Protein AF-A0A7C3BH61-F1 (afdb_monomer_lite)

Structure (mmCIF, N/CA/C/O backbone):
data_AF-A0A7C3BH61-F1
#
_entry.id   AF-A0A7C3BH61-F1
#
loop_
_atom_site.group_PDB
_atom_site.id
_atom_site.type_symbol
_atom_site.label_atom_id
_atom_site.label_alt_id
_atom_site.label_comp_id
_atom_site.label_asym_id
_atom_site.label_entity_id
_atom_site.label_seq_id
_atom_site.pdbx_PDB_ins_code
_atom_site.Cartn_x
_atom_site.Cartn_y
_atom_site.Cartn_z
_atom_site.occupancy
_atom_site.B_iso_or_equiv
_atom_site.auth_seq_id
_atom_site.auth_comp_id
_atom_site.auth_asym_id
_atom_site.auth_atom_id
_atom_site.pdbx_PDB_model_num
ATOM 1 N N . MET A 1 1 ? 26.528 -6.985 11.637 1.00 35.53 1 MET A N 1
ATOM 2 C CA . MET A 1 1 ? 25.083 -6.912 11.977 1.00 35.53 1 MET A CA 1
ATOM 3 C C . MET A 1 1 ? 24.705 -5.574 12.651 1.00 35.53 1 MET A C 1
ATOM 5 O O . MET A 1 1 ? 23.967 -5.556 13.624 1.00 35.53 1 MET A O 1
ATOM 9 N N . THR A 1 2 ? 25.155 -4.424 12.126 1.00 41.59 2 THR A N 1
ATOM 10 C CA . THR A 1 2 ? 25.039 -3.114 12.822 1.00 41.59 2 THR A CA 1
ATOM 11 C C . THR A 1 2 ? 24.131 -2.099 12.104 1.00 41.59 2 THR A C 1
ATOM 13 O O . THR A 1 2 ? 24.004 -0.969 12.560 1.00 41.59 2 THR A O 1
ATOM 16 N N . ARG A 1 3 ? 23.481 -2.478 10.990 1.00 42.56 3 ARG A N 1
ATOM 17 C CA . ARG A 1 3 ? 22.762 -1.542 10.096 1.00 42.56 3 ARG A CA 1
ATOM 18 C C . ARG A 1 3 ? 21.312 -1.210 10.487 1.00 42.56 3 ARG A C 1
ATOM 20 O O . ARG A 1 3 ? 20.778 -0.236 9.987 1.00 42.56 3 ARG A O 1
ATOM 27 N N . LEU A 1 4 ? 20.681 -1.942 11.408 1.00 49.00 4 LEU A N 1
ATOM 28 C CA . LEU A 1 4 ? 19.232 -1.816 11.675 1.00 49.00 4 LEU A CA 1
ATOM 29 C C . LEU A 1 4 ? 18.811 -0.627 12.563 1.00 49.00 4 LEU A C 1
ATOM 31 O O . LEU A 1 4 ? 17.638 -0.513 12.898 1.00 49.00 4 LEU A O 1
ATOM 35 N N . LYS A 1 5 ? 19.734 0.254 12.976 1.00 51.75 5 LYS A N 1
ATOM 36 C CA . LYS A 1 5 ? 19.408 1.351 13.911 1.00 51.75 5 LYS A CA 1
ATOM 37 C C . LYS A 1 5 ? 18.835 2.609 13.253 1.00 51.75 5 LYS A C 1
ATOM 39 O O . LYS A 1 5 ? 18.376 3.480 13.983 1.00 51.75 5 LYS A O 1
ATOM 44 N N . ASN A 1 6 ? 18.873 2.729 11.926 1.00 63.34 6 ASN A N 1
ATOM 45 C CA . ASN A 1 6 ? 18.337 3.901 11.240 1.00 63.34 6 ASN A CA 1
ATOM 46 C C . ASN A 1 6 ? 17.560 3.489 9.986 1.00 63.34 6 ASN A C 1
ATOM 48 O O . ASN A 1 6 ? 18.158 3.210 8.947 1.00 63.34 6 ASN A O 1
ATOM 52 N N . TRP A 1 7 ? 16.231 3.441 10.100 1.00 64.81 7 TRP A N 1
ATOM 53 C CA . TRP A 1 7 ? 15.364 3.115 8.971 1.00 64.81 7 TRP A CA 1
ATOM 54 C C . TRP A 1 7 ? 15.473 4.136 7.841 1.00 64.81 7 TRP A C 1
ATOM 56 O O . TRP A 1 7 ? 15.387 3.744 6.688 1.00 64.81 7 TRP A O 1
ATOM 66 N N . GLU A 1 8 ? 15.715 5.417 8.128 1.00 62.44 8 GLU A N 1
ATOM 67 C CA . GLU A 1 8 ? 15.839 6.435 7.077 1.00 62.44 8 GLU A CA 1
ATOM 68 C C . GLU A 1 8 ? 16.977 6.088 6.109 1.00 62.44 8 GLU A C 1
ATOM 70 O O . GLU A 1 8 ? 16.806 6.171 4.898 1.00 62.44 8 GLU A O 1
ATOM 75 N N . LEU A 1 9 ? 18.106 5.593 6.628 1.00 61.03 9 LEU A N 1
ATOM 76 C CA . LEU A 1 9 ? 19.217 5.122 5.796 1.00 61.03 9 LEU A CA 1
ATOM 77 C C . LEU A 1 9 ? 18.877 3.832 5.040 1.00 61.03 9 LEU A C 1
ATOM 79 O O . LEU A 1 9 ? 19.327 3.660 3.914 1.00 61.03 9 LEU A O 1
ATOM 83 N N . ILE A 1 10 ? 18.094 2.931 5.642 1.00 65.12 10 ILE A N 1
ATOM 84 C CA . ILE A 1 10 ? 17.658 1.685 4.993 1.00 65.12 10 ILE A CA 1
ATOM 85 C C . ILE A 1 10 ? 16.670 1.978 3.864 1.00 65.12 10 ILE A C 1
ATOM 87 O O . ILE A 1 10 ? 16.829 1.432 2.782 1.00 65.12 10 ILE A O 1
ATOM 91 N N . GLY A 1 11 ? 15.684 2.846 4.095 1.00 62.19 11 GLY A N 1
ATOM 92 C CA . GLY A 1 11 ? 14.694 3.248 3.100 1.00 62.19 11 GLY A CA 1
ATOM 93 C C . GLY A 1 11 ? 15.336 3.981 1.927 1.00 62.19 11 GLY A C 1
ATOM 94 O O . GLY A 1 11 ? 15.092 3.614 0.787 1.00 62.19 11 GLY A O 1
ATOM 95 N N . VAL A 1 12 ? 16.239 4.935 2.194 1.00 64.50 12 VAL A N 1
ATOM 96 C CA . VAL A 1 12 ? 17.000 5.624 1.134 1.00 64.50 12 VAL A CA 1
ATOM 97 C C . VAL A 1 12 ? 17.864 4.644 0.338 1.00 64.50 12 VAL A C 1
ATOM 99 O O . VAL A 1 12 ? 17.916 4.731 -0.886 1.00 64.50 12 VAL A O 1
ATOM 102 N N . GLN A 1 13 ? 18.530 3.701 1.011 1.00 65.75 13 GLN A N 1
ATOM 103 C CA . GLN A 1 13 ? 19.326 2.677 0.335 1.00 65.75 13 GLN A CA 1
ATOM 104 C C . GLN A 1 13 ? 18.446 1.751 -0.512 1.00 65.75 13 GLN A C 1
ATOM 106 O O . GLN A 1 13 ? 18.803 1.459 -1.645 1.00 65.75 13 GLN A O 1
ATOM 111 N N . LEU A 1 14 ? 17.293 1.327 0.009 1.00 65.12 14 LEU A N 1
ATOM 112 C CA . LEU A 1 14 ? 16.353 0.469 -0.704 1.00 65.12 14 LEU A CA 1
ATOM 113 C C . LEU A 1 14 ? 15.794 1.166 -1.949 1.00 65.12 14 LEU A C 1
ATOM 115 O O . LEU A 1 14 ? 15.787 0.572 -3.022 1.00 65.12 14 LEU A O 1
ATOM 119 N N . ASP A 1 15 ? 15.382 2.428 -1.825 1.00 64.19 15 ASP A N 1
ATOM 120 C CA . ASP A 1 15 ? 14.935 3.247 -2.954 1.00 64.19 15 ASP A CA 1
ATOM 121 C C . ASP A 1 15 ? 16.032 3.365 -4.018 1.00 64.19 15 ASP A C 1
ATOM 123 O O . ASP A 1 15 ? 15.775 3.160 -5.206 1.00 64.19 15 ASP A O 1
ATOM 127 N N . PHE A 1 16 ? 17.269 3.644 -3.599 1.00 64.88 16 PHE A N 1
ATOM 128 C CA . PHE A 1 16 ?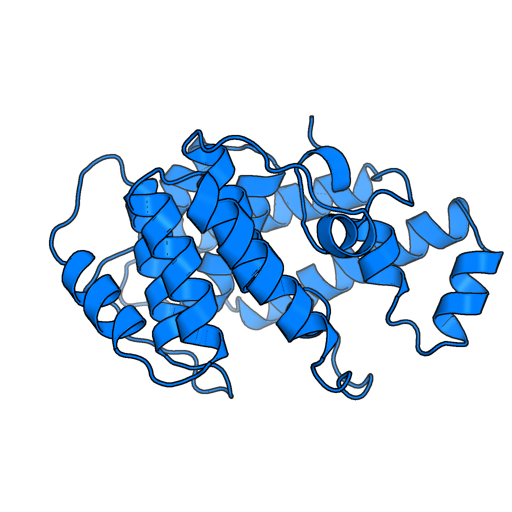 18.413 3.723 -4.501 1.00 64.88 16 PHE A CA 1
ATOM 129 C C . PHE A 1 16 ? 18.688 2.388 -5.204 1.00 64.88 16 PHE A C 1
ATOM 131 O O . PHE A 1 16 ? 18.837 2.360 -6.426 1.00 64.88 16 PHE A O 1
ATOM 138 N N . ASP A 1 17 ? 18.713 1.283 -4.459 1.00 67.12 17 ASP A N 1
ATOM 139 C CA . ASP A 1 17 ? 18.998 -0.050 -4.990 1.00 67.12 17 ASP A CA 1
ATOM 140 C C . ASP A 1 17 ? 17.915 -0.504 -5.974 1.00 67.12 17 ASP A C 1
ATOM 142 O O . ASP A 1 17 ? 18.242 -1.015 -7.047 1.00 67.12 17 ASP A O 1
ATOM 146 N N . VAL A 1 18 ? 16.635 -0.252 -5.671 1.00 66.56 18 VAL A N 1
ATOM 147 C CA . VAL A 1 18 ? 15.518 -0.521 -6.591 1.00 66.56 18 VAL A CA 1
ATOM 148 C C . VAL A 1 18 ? 15.663 0.305 -7.868 1.00 66.56 18 VAL A C 1
ATOM 150 O O . VAL A 1 18 ? 15.532 -0.243 -8.965 1.00 66.56 18 VAL A O 1
ATOM 153 N N . VAL A 1 19 ? 15.972 1.602 -7.764 1.00 65.75 19 VAL A N 1
ATOM 154 C CA . VAL A 1 19 ? 16.145 2.482 -8.932 1.00 65.75 19 VAL A CA 1
ATOM 155 C C . VAL A 1 19 ? 17.331 2.044 -9.793 1.00 65.75 19 VAL A C 1
ATOM 157 O O . VAL A 1 19 ? 17.202 1.968 -11.017 1.00 65.75 19 VAL A O 1
ATOM 160 N N . GLU A 1 20 ? 18.474 1.729 -9.188 1.00 68.56 20 GLU A N 1
ATOM 161 C CA . GLU A 1 20 ? 19.680 1.319 -9.912 1.00 68.56 20 GLU A CA 1
ATOM 162 C C . GLU A 1 20 ? 19.540 -0.065 -10.550 1.00 68.56 20 GLU A C 1
ATOM 164 O O . GLU A 1 20 ? 19.886 -0.234 -11.723 1.00 68.56 20 GLU A O 1
ATOM 169 N N . ALA A 1 21 ? 18.975 -1.044 -9.836 1.00 66.44 21 ALA A N 1
ATOM 170 C CA . ALA A 1 21 ? 18.668 -2.357 -10.405 1.00 66.44 21 ALA A CA 1
ATOM 171 C C . ALA A 1 21 ? 17.699 -2.227 -11.589 1.00 66.44 21 ALA A C 1
ATOM 173 O O . ALA A 1 21 ? 17.900 -2.842 -12.640 1.00 66.44 21 ALA A O 1
ATOM 174 N N . SER A 1 22 ? 16.701 -1.351 -11.458 1.00 63.09 22 SER A N 1
ATOM 175 C CA . SER A 1 22 ? 15.754 -1.070 -12.532 1.00 63.09 22 SER A CA 1
ATOM 176 C C . SER A 1 22 ? 16.459 -0.440 -13.741 1.00 63.09 22 SER A C 1
ATOM 178 O O . SER A 1 22 ? 16.368 -0.956 -14.853 1.00 63.09 22 SER A O 1
ATOM 180 N N . ARG A 1 23 ? 17.265 0.613 -13.550 1.00 67.00 23 ARG A N 1
ATOM 181 C CA . ARG A 1 23 ? 18.058 1.233 -14.631 1.00 67.00 23 ARG A CA 1
ATOM 182 C C . ARG A 1 23 ? 18.931 0.226 -15.373 1.00 67.00 23 ARG A C 1
ATOM 184 O O . ARG A 1 23 ? 18.952 0.237 -16.603 1.00 67.00 23 ARG A O 1
ATOM 191 N N . ARG A 1 24 ? 19.619 -0.658 -14.641 1.00 71.31 24 ARG A N 1
ATOM 192 C CA . ARG A 1 24 ? 20.426 -1.737 -15.230 1.00 71.31 24 ARG A CA 1
ATOM 193 C C . ARG A 1 24 ? 19.580 -2.692 -16.068 1.00 71.31 24 ARG A C 1
ATOM 195 O O . ARG A 1 24 ? 20.030 -3.104 -17.135 1.00 71.31 24 ARG A O 1
ATOM 202 N N . ALA A 1 25 ? 18.379 -3.041 -15.609 1.00 65.75 25 ALA A N 1
ATOM 203 C CA . ALA A 1 25 ? 17.466 -3.903 -16.351 1.00 65.75 25 ALA A CA 1
ATOM 204 C C . ALA A 1 25 ? 16.999 -3.242 -17.659 1.00 65.75 25 ALA A C 1
ATOM 206 O O . ALA A 1 25 ? 17.095 -3.859 -18.719 1.00 65.75 25 ALA A O 1
ATOM 207 N N . LEU A 1 26 ? 16.587 -1.970 -17.615 1.00 65.31 26 LEU A N 1
ATOM 208 C CA . LEU A 1 26 ? 16.147 -1.255 -18.816 1.00 65.31 26 LEU A CA 1
ATOM 209 C C . LEU A 1 26 ? 17.288 -1.056 -19.816 1.00 65.31 26 LEU A C 1
ATOM 211 O O . LEU A 1 26 ? 17.082 -1.261 -21.005 1.00 65.31 26 LEU A O 1
ATOM 215 N N . ALA A 1 27 ? 18.502 -0.751 -19.347 1.00 69.56 27 ALA A N 1
ATOM 216 C CA . ALA A 1 27 ? 19.680 -0.629 -20.210 1.00 69.56 27 ALA A CA 1
ATOM 217 C C . ALA A 1 27 ? 19.953 -1.897 -21.037 1.00 69.56 27 ALA A C 1
ATOM 219 O O . ALA A 1 27 ? 20.483 -1.810 -22.141 1.00 69.56 27 ALA A O 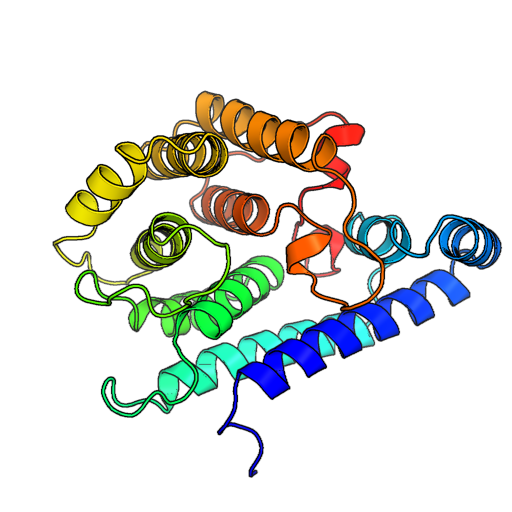1
ATOM 220 N N . ARG A 1 28 ? 19.623 -3.075 -20.488 1.00 71.75 28 ARG A N 1
ATOM 221 C CA . ARG A 1 28 ? 19.803 -4.373 -21.155 1.00 71.75 28 ARG A CA 1
ATOM 222 C C . ARG A 1 28 ? 18.671 -4.701 -22.125 1.00 71.75 28 ARG A C 1
ATOM 224 O O . ARG A 1 28 ? 18.917 -5.408 -23.094 1.00 71.75 28 ARG A O 1
ATOM 231 N N . PHE A 1 29 ? 17.454 -4.247 -21.831 1.00 66.12 29 PHE A N 1
ATOM 232 C CA . PHE A 1 29 ? 16.259 -4.583 -22.602 1.00 66.12 29 PHE A CA 1
ATOM 233 C C . PHE A 1 29 ? 16.006 -3.602 -23.750 1.00 66.12 29 PHE A C 1
ATOM 235 O O . PHE A 1 29 ? 15.770 -4.030 -24.874 1.00 66.12 29 PHE A O 1
ATOM 242 N N . ASP A 1 30 ? 16.088 -2.300 -23.472 1.00 68.25 30 ASP A N 1
ATOM 243 C CA . ASP A 1 30 ? 15.842 -1.239 -24.445 1.00 68.25 30 ASP A CA 1
ATOM 244 C C . ASP A 1 30 ? 16.724 -0.007 -24.134 1.00 68.25 30 ASP A C 1
ATOM 246 O O . ASP A 1 30 ? 16.329 0.905 -23.392 1.00 68.25 30 ASP A O 1
ATOM 250 N N . PRO A 1 31 ? 17.967 0.013 -24.650 1.00 69.38 31 PRO A N 1
ATOM 251 C CA . PRO A 1 31 ? 18.913 1.094 -24.392 1.00 69.38 31 PRO A CA 1
ATOM 252 C C . PRO A 1 31 ? 18.494 2.423 -25.037 1.00 69.38 31 PRO A C 1
ATOM 254 O O . PRO A 1 31 ? 18.837 3.478 -24.500 1.00 69.38 31 PRO A O 1
ATOM 257 N N . GLU A 1 32 ? 17.741 2.401 -26.142 1.00 68.88 32 GLU A N 1
ATOM 258 C CA . GLU A 1 32 ? 17.220 3.613 -26.789 1.00 68.88 32 GLU A CA 1
ATOM 259 C C . GLU A 1 32 ? 16.097 4.233 -25.958 1.00 68.88 32 GLU A C 1
ATOM 261 O O . GLU A 1 32 ? 16.095 5.444 -25.725 1.00 68.88 32 GLU A O 1
ATOM 266 N N . LEU A 1 33 ? 15.188 3.412 -25.424 1.00 65.88 33 LEU A N 1
ATOM 267 C CA . LEU A 1 33 ? 14.184 3.857 -24.464 1.00 65.88 33 LEU A CA 1
ATOM 268 C C . LEU A 1 33 ? 14.853 4.427 -23.212 1.00 65.88 33 LEU A C 1
ATOM 270 O O . LEU A 1 33 ? 14.502 5.526 -22.798 1.00 65.88 33 LEU A O 1
ATOM 274 N N . LEU A 1 34 ? 15.870 3.767 -22.644 1.00 63.00 34 LEU A N 1
ATOM 275 C CA . LEU A 1 34 ? 16.612 4.331 -21.512 1.00 63.00 34 LEU A CA 1
ATOM 276 C C . LEU A 1 34 ? 17.215 5.704 -21.845 1.00 63.00 34 LEU A C 1
ATOM 278 O O . LEU A 1 34 ? 17.079 6.628 -21.046 1.00 63.00 34 LEU A O 1
ATOM 282 N N . GLN A 1 35 ? 17.854 5.861 -23.007 1.00 63.91 35 GLN A N 1
ATOM 283 C CA . GLN A 1 35 ? 18.430 7.141 -23.432 1.00 63.91 35 GLN A CA 1
ATOM 284 C C . GLN A 1 35 ? 17.362 8.222 -23.618 1.00 63.91 35 GLN A C 1
ATOM 286 O O . GLN A 1 35 ? 17.542 9.339 -23.132 1.00 63.91 35 GLN A O 1
ATOM 291 N N . ASN A 1 36 ? 16.230 7.888 -24.238 1.00 61.06 36 ASN A N 1
ATOM 292 C CA . ASN A 1 36 ? 15.096 8.796 -24.405 1.00 61.06 36 ASN A CA 1
ATOM 293 C C . ASN A 1 36 ? 14.490 9.203 -23.062 1.00 61.06 36 ASN A C 1
ATOM 295 O O . ASN A 1 36 ? 14.139 10.364 -22.864 1.00 61.06 36 ASN A O 1
ATOM 299 N N . LEU A 1 37 ? 14.390 8.274 -22.115 1.00 59.59 37 LEU A N 1
ATOM 300 C CA . LEU A 1 37 ? 13.865 8.559 -20.788 1.00 59.59 37 LEU A CA 1
ATOM 301 C C . LEU A 1 37 ? 14.859 9.384 -19.968 1.00 59.59 37 LEU A C 1
ATOM 303 O O . LEU A 1 37 ? 14.429 10.296 -19.276 1.00 59.59 37 LEU A O 1
ATOM 307 N N . ILE A 1 38 ? 16.170 9.126 -20.067 1.00 61.69 38 ILE A N 1
ATOM 308 C CA . ILE A 1 38 ? 17.226 9.954 -19.458 1.00 61.69 38 ILE A CA 1
ATOM 309 C C . ILE A 1 38 ? 17.198 11.375 -20.040 1.00 61.69 38 ILE A C 1
ATOM 311 O O . ILE A 1 38 ? 17.253 12.339 -19.279 1.00 61.69 38 ILE A O 1
ATOM 315 N N . ALA A 1 39 ? 17.061 11.511 -21.363 1.00 55.91 39 ALA A N 1
ATOM 316 C CA . ALA A 1 39 ? 16.955 12.797 -22.052 1.00 55.91 39 ALA A CA 1
ATOM 317 C C . ALA A 1 39 ? 15.667 13.559 -21.688 1.00 55.91 39 ALA A C 1
ATOM 319 O O . ALA A 1 39 ? 15.677 14.785 -21.615 1.00 55.91 39 ALA A O 1
ATOM 320 N N . ASN A 1 40 ? 14.584 12.835 -21.386 1.00 52.50 40 ASN A N 1
ATOM 321 C CA . ASN A 1 40 ? 13.313 13.364 -20.885 1.00 52.50 40 ASN A CA 1
ATOM 322 C C . ASN A 1 40 ? 13.208 13.284 -19.351 1.00 52.50 40 ASN A C 1
ATOM 324 O O . ASN A 1 40 ? 12.156 12.957 -18.794 1.00 52.50 40 ASN A O 1
ATOM 328 N N . ASP A 1 41 ? 14.290 13.655 -18.657 1.00 52.44 41 ASP A N 1
ATOM 329 C CA . ASP A 1 41 ? 14.320 13.910 -17.208 1.00 52.44 41 ASP A CA 1
ATOM 330 C C . ASP A 1 41 ? 14.427 12.654 -16.306 1.00 52.44 41 ASP A C 1
ATOM 332 O O . ASP A 1 41 ? 14.230 12.742 -15.095 1.00 52.44 41 ASP A O 1
ATOM 336 N N . GLY A 1 42 ? 14.730 11.472 -16.861 1.00 44.09 42 GLY A N 1
ATOM 337 C CA . GLY A 1 42 ? 15.004 10.196 -16.167 1.00 44.09 42 GLY A CA 1
ATOM 338 C C . GLY A 1 42 ? 13.829 9.586 -15.389 1.00 44.09 42 GLY A C 1
ATOM 339 O O . GLY A 1 42 ? 13.952 8.490 -14.841 1.00 44.09 42 GLY A O 1
ATOM 340 N N . LYS A 1 43 ? 12.696 10.296 -15.329 1.00 43.09 43 LYS A N 1
ATOM 341 C CA . LYS A 1 43 ? 11.574 10.065 -14.402 1.00 43.09 43 LYS A CA 1
ATOM 342 C C . LYS A 1 43 ? 10.603 8.982 -14.832 1.00 43.09 43 LYS A C 1
ATOM 344 O O . LYS A 1 43 ? 9.916 8.376 -14.018 1.00 43.09 43 LYS A O 1
ATOM 349 N N . GLU A 1 44 ? 10.557 8.731 -16.126 1.00 46.47 44 GLU A N 1
ATOM 350 C CA . GLU A 1 44 ? 9.721 7.689 -16.690 1.00 46.47 44 GLU A CA 1
ATOM 351 C C . GLU A 1 44 ? 10.408 6.316 -16.576 1.00 46.47 44 GLU A C 1
ATOM 353 O O . GLU A 1 44 ? 9.710 5.321 -16.515 1.00 46.47 44 GLU A O 1
ATOM 358 N N . VAL A 1 45 ? 11.730 6.235 -16.370 1.00 44.84 45 VAL A N 1
ATOM 359 C CA . VAL A 1 45 ? 12.474 4.966 -16.199 1.00 44.84 45 VAL A CA 1
ATOM 360 C C . VAL A 1 45 ? 11.901 4.097 -15.071 1.00 44.84 45 VAL A C 1
ATOM 362 O O . VAL A 1 45 ? 11.530 2.956 -15.321 1.00 44.84 45 VAL A O 1
ATOM 365 N N . ALA A 1 46 ? 11.756 4.621 -13.848 1.00 41.50 46 ALA A N 1
ATOM 366 C CA . ALA A 1 46 ? 11.260 3.823 -12.717 1.00 41.50 46 ALA A CA 1
ATOM 367 C C . ALA A 1 46 ? 9.763 3.483 -12.829 1.00 41.50 46 ALA A C 1
ATOM 369 O O . ALA A 1 46 ? 9.348 2.420 -12.380 1.00 41.50 46 ALA A O 1
ATOM 370 N N . CYS A 1 47 ? 8.970 4.339 -13.489 1.00 43.34 47 CYS A N 1
ATOM 371 C CA . CYS A 1 47 ? 7.623 3.977 -13.915 1.00 43.34 47 CYS A CA 1
ATOM 372 C C . CYS A 1 47 ? 7.714 2.824 -14.927 1.00 43.34 47 CYS A C 1
ATOM 374 O O . CYS A 1 47 ? 7.361 1.713 -14.588 1.00 43.34 47 CYS A O 1
ATOM 376 N N . TYR A 1 48 ? 8.289 3.002 -16.115 1.00 43.28 48 TYR A N 1
ATOM 377 C CA . TYR A 1 48 ? 8.383 1.965 -17.157 1.00 43.28 48 TYR A CA 1
ATOM 378 C C . TYR A 1 48 ? 8.899 0.599 -16.652 1.00 43.28 48 TYR A C 1
ATOM 380 O O . TYR A 1 48 ? 8.391 -0.438 -17.071 1.00 43.28 48 TYR A O 1
ATOM 388 N N . LEU A 1 49 ? 9.828 0.585 -15.695 1.00 46.69 49 LEU A N 1
ATOM 389 C CA . LEU A 1 49 ? 10.347 -0.633 -15.065 1.00 46.69 49 LEU A CA 1
ATOM 390 C C . LEU A 1 49 ? 9.397 -1.296 -14.057 1.00 46.69 49 LEU A C 1
ATOM 392 O O . LEU A 1 49 ? 9.290 -2.517 -14.057 1.00 46.69 49 LEU A O 1
ATOM 396 N N . HIS A 1 50 ? 8.667 -0.529 -13.240 1.00 47.16 50 HIS A N 1
ATOM 397 C CA . HIS A 1 50 ? 7.606 -1.069 -12.372 1.00 47.16 50 HIS A CA 1
ATOM 398 C C . HIS A 1 50 ? 6.300 -1.401 -13.111 1.00 47.16 50 HIS A C 1
ATOM 400 O O . HIS A 1 50 ? 5.430 -2.071 -12.552 1.00 47.16 50 HIS A O 1
ATOM 406 N N . LEU A 1 51 ? 6.160 -0.944 -14.357 1.00 45.22 51 LEU A N 1
ATOM 407 C CA . LEU A 1 51 ? 4.964 -1.082 -15.187 1.00 45.22 51 LEU A CA 1
ATOM 408 C C . LEU A 1 51 ? 4.993 -2.292 -16.130 1.00 45.22 51 LEU A C 1
ATOM 410 O O . LEU A 1 51 ? 4.161 -2.383 -17.027 1.00 45.22 51 LEU A O 1
ATOM 414 N N . GLY A 1 52 ? 5.928 -3.225 -15.930 1.00 43.06 52 GLY A N 1
ATOM 415 C CA . GLY A 1 52 ? 6.000 -4.463 -16.710 1.00 43.06 52 GLY A CA 1
ATOM 416 C C . GLY A 1 52 ? 6.521 -4.298 -18.144 1.00 43.06 52 GLY A C 1
ATOM 417 O O . GLY A 1 52 ? 6.417 -5.242 -18.922 1.00 43.06 52 GLY A O 1
ATOM 418 N N . PHE A 1 53 ? 7.104 -3.145 -18.508 1.00 41.38 53 PHE A N 1
ATOM 419 C CA . PHE A 1 53 ? 7.746 -2.961 -19.822 1.00 41.38 53 PHE A CA 1
ATOM 420 C C . PHE A 1 53 ? 9.171 -3.520 -19.884 1.00 41.38 53 PHE A C 1
ATOM 422 O O . PHE A 1 53 ? 9.725 -3.659 -20.970 1.00 41.38 53 PHE A O 1
ATOM 429 N N . VAL A 1 54 ? 9.760 -3.863 -18.737 1.00 50.62 54 VAL A N 1
ATOM 430 C CA . VAL A 1 54 ? 11.035 -4.578 -18.649 1.00 50.62 54 VAL A CA 1
ATOM 431 C C . VAL A 1 54 ? 10.819 -5.827 -17.802 1.00 50.62 54 VAL A C 1
ATOM 433 O O . VAL A 1 54 ? 10.197 -5.728 -16.741 1.00 50.62 54 VAL A O 1
ATOM 436 N N . PRO A 1 55 ? 11.328 -6.995 -18.226 1.00 59.06 55 PRO A N 1
ATOM 437 C CA . PRO A 1 55 ? 11.225 -8.203 -17.432 1.00 59.06 55 PRO A CA 1
ATOM 438 C C . PRO A 1 55 ? 11.863 -8.003 -16.047 1.00 59.06 55 PRO A C 1
ATOM 440 O O . PRO A 1 55 ? 12.994 -7.513 -15.958 1.00 59.06 55 PRO A O 1
ATOM 443 N N . PRO A 1 56 ? 11.176 -8.389 -14.965 1.00 65.44 56 PRO A N 1
ATOM 444 C CA . PRO A 1 56 ? 11.726 -8.321 -13.620 1.00 65.44 56 PRO A CA 1
ATOM 445 C C . PRO A 1 56 ? 12.979 -9.197 -13.510 1.00 65.44 56 PRO A C 1
ATOM 447 O O . PRO A 1 56 ? 13.018 -10.322 -14.014 1.00 65.44 56 PRO A O 1
ATOM 450 N N . THR A 1 57 ? 14.021 -8.674 -12.862 1.00 71.75 57 THR A N 1
ATOM 451 C CA . THR A 1 57 ? 15.316 -9.353 -12.715 1.00 71.75 57 THR A CA 1
ATOM 452 C C . THR A 1 57 ? 15.414 -10.090 -11.381 1.00 71.75 57 THR A C 1
ATOM 454 O O . THR A 1 57 ? 14.761 -9.717 -10.407 1.00 71.75 57 THR A O 1
ATOM 457 N N . ASP A 1 58 ? 16.274 -11.112 -11.306 1.00 80.00 58 ASP A N 1
ATOM 458 C CA . ASP A 1 58 ? 16.592 -11.787 -10.036 1.00 80.00 58 ASP A CA 1
ATOM 459 C C . ASP A 1 58 ? 17.104 -10.802 -8.980 1.00 80.00 58 ASP A C 1
ATOM 461 O O . ASP A 1 58 ? 16.662 -10.830 -7.837 1.00 80.00 58 ASP A O 1
ATOM 465 N N . GLU A 1 59 ? 17.948 -9.856 -9.396 1.00 76.25 59 GLU A N 1
ATOM 466 C CA . GLU A 1 59 ? 18.465 -8.790 -8.536 1.00 76.25 59 GLU A CA 1
ATOM 467 C C . GLU A 1 59 ? 17.340 -7.940 -7.923 1.00 76.25 59 GLU A C 1
ATOM 469 O O . GLU A 1 59 ? 17.331 -7.707 -6.715 1.00 76.25 59 GLU A O 1
ATOM 474 N N . LEU A 1 60 ? 16.357 -7.514 -8.727 1.00 71.19 60 LEU A N 1
ATOM 475 C CA . LEU A 1 60 ? 15.216 -6.741 -8.230 1.00 71.19 60 LEU A CA 1
ATOM 476 C C . LEU A 1 60 ? 14.373 -7.564 -7.247 1.00 71.19 60 LEU A C 1
ATOM 478 O O . LEU A 1 60 ? 13.951 -7.046 -6.212 1.00 71.19 60 LEU A O 1
ATOM 482 N N . ARG A 1 61 ? 14.157 -8.853 -7.538 1.00 79.56 61 ARG A N 1
ATOM 483 C CA . ARG A 1 61 ? 13.428 -9.755 -6.638 1.00 79.56 61 ARG A CA 1
ATOM 484 C C . ARG A 1 61 ? 14.127 -9.909 -5.292 1.00 79.56 61 ARG A C 1
ATOM 486 O O . ARG A 1 61 ? 13.465 -9.858 -4.255 1.00 79.56 61 ARG A O 1
ATOM 493 N N . ASP A 1 62 ? 15.443 -10.068 -5.297 1.00 81.50 62 ASP A N 1
ATOM 494 C CA . ASP A 1 62 ? 16.224 -10.232 -4.072 1.00 81.50 62 ASP A CA 1
ATOM 495 C C . ASP A 1 62 ? 16.219 -8.957 -3.223 1.00 81.50 62 ASP A C 1
ATOM 497 O O . ASP A 1 62 ? 16.014 -9.036 -2.011 1.00 81.50 62 ASP A O 1
ATOM 501 N N . ILE A 1 63 ? 16.332 -7.780 -3.852 1.00 75.00 63 ILE A N 1
ATOM 502 C CA . ILE A 1 63 ? 16.215 -6.481 -3.170 1.00 75.00 63 ILE A CA 1
ATOM 503 C C . ILE A 1 63 ? 14.831 -6.330 -2.519 1.00 75.00 63 ILE A C 1
ATOM 505 O O . ILE A 1 63 ? 14.738 -5.964 -1.346 1.00 75.00 63 ILE A O 1
ATOM 509 N N . ILE A 1 64 ? 13.751 -6.653 -3.241 1.00 80.94 64 ILE A N 1
ATOM 510 C CA . ILE A 1 64 ? 12.376 -6.560 -2.721 1.00 80.94 64 ILE A CA 1
ATOM 511 C C . ILE A 1 64 ? 12.173 -7.514 -1.533 1.00 80.94 64 ILE A C 1
ATOM 513 O O . ILE A 1 64 ? 11.658 -7.096 -0.491 1.00 80.94 64 ILE A O 1
ATOM 517 N N . ARG A 1 65 ? 12.606 -8.780 -1.651 1.00 85.31 65 ARG A N 1
ATOM 518 C CA . ARG A 1 65 ? 12.526 -9.768 -0.558 1.00 85.31 65 ARG A CA 1
ATOM 519 C C . ARG A 1 65 ? 13.303 -9.305 0.670 1.00 85.31 65 ARG A C 1
ATOM 521 O O . ARG A 1 65 ? 12.773 -9.333 1.779 1.00 85.31 65 ARG A O 1
ATOM 528 N N . GLN A 1 66 ? 14.530 -8.834 0.468 1.00 83.69 66 GLN A N 1
ATOM 529 C CA . GLN A 1 66 ? 15.382 -8.344 1.543 1.00 83.69 66 GLN A CA 1
ATOM 530 C C . GLN A 1 66 ? 14.787 -7.101 2.225 1.00 83.69 66 GLN A C 1
ATOM 532 O O . GLN A 1 66 ? 14.807 -7.004 3.452 1.00 83.69 66 GLN A O 1
ATOM 537 N N . GLY A 1 67 ? 14.196 -6.179 1.461 1.00 80.94 67 GLY A N 1
ATOM 538 C CA . GLY A 1 67 ? 13.489 -5.022 2.010 1.00 80.94 67 GLY A CA 1
ATOM 539 C C . GLY A 1 67 ? 12.293 -5.419 2.884 1.00 80.94 67 GLY A C 1
ATOM 540 O O . GLY A 1 67 ? 12.118 -4.867 3.974 1.00 80.94 67 GLY A O 1
ATOM 541 N N . ALA A 1 68 ? 11.509 -6.419 2.460 1.00 87.56 68 ALA A N 1
ATOM 542 C CA . ALA A 1 68 ? 10.416 -6.968 3.266 1.00 87.56 68 ALA A CA 1
ATOM 543 C C . ALA A 1 68 ? 10.930 -7.585 4.580 1.00 87.56 68 ALA A C 1
ATOM 545 O O . ALA A 1 68 ? 10.383 -7.314 5.650 1.00 87.56 68 ALA A O 1
ATOM 546 N N . GLU A 1 69 ? 12.016 -8.362 4.526 1.00 87.75 69 GLU A N 1
ATOM 547 C CA . GLU A 1 69 ? 12.656 -8.932 5.718 1.00 87.75 69 GLU A CA 1
ATOM 548 C C . GLU A 1 69 ? 13.150 -7.855 6.685 1.00 87.75 69 GLU A C 1
ATOM 550 O O . GLU A 1 69 ? 12.932 -7.959 7.894 1.00 87.75 69 GLU A O 1
ATOM 555 N N . TRP A 1 70 ? 13.781 -6.797 6.174 1.00 84.81 70 TRP A N 1
ATOM 556 C CA . TRP A 1 70 ? 14.236 -5.683 7.001 1.00 84.81 70 TRP A CA 1
ATOM 557 C C . TRP A 1 70 ? 13.081 -4.966 7.691 1.00 84.81 70 TRP A C 1
ATOM 559 O O . TRP A 1 70 ? 13.211 -4.632 8.869 1.00 84.81 70 TRP A O 1
ATOM 569 N N . ALA A 1 71 ? 11.954 -4.762 7.002 1.00 85.88 71 ALA A N 1
ATOM 570 C CA . ALA A 1 71 ? 10.765 -4.163 7.601 1.00 85.88 71 ALA A CA 1
ATOM 571 C C . ALA A 1 71 ? 10.196 -5.042 8.724 1.00 85.88 71 ALA A C 1
ATOM 573 O O . ALA A 1 71 ? 9.960 -4.556 9.830 1.00 85.88 71 ALA A O 1
ATOM 574 N N . VAL A 1 72 ? 10.033 -6.347 8.484 1.00 88.38 72 VAL A N 1
ATOM 575 C CA . VAL A 1 72 ? 9.554 -7.289 9.511 1.00 88.38 72 VAL A CA 1
ATOM 576 C C . VAL A 1 72 ? 10.497 -7.306 10.713 1.00 88.38 72 VAL A C 1
ATOM 578 O O . VAL A 1 72 ? 10.054 -7.196 11.857 1.00 88.38 72 VAL A O 1
ATOM 581 N N . GLU A 1 73 ? 11.805 -7.384 10.472 1.00 85.69 73 GLU A N 1
ATOM 582 C CA . GLU A 1 73 ? 12.807 -7.423 11.533 1.00 85.69 73 GLU A CA 1
ATOM 583 C C . GLU A 1 73 ? 12.856 -6.117 12.338 1.00 85.69 73 GLU A C 1
ATOM 585 O O . GLU A 1 73 ? 13.065 -6.155 13.555 1.00 85.69 73 GLU A O 1
ATOM 590 N N . TYR A 1 74 ? 12.623 -4.973 11.686 1.00 81.81 74 TYR A N 1
ATOM 591 C CA . TYR A 1 74 ? 12.509 -3.671 12.342 1.00 81.81 74 TYR A CA 1
ATOM 592 C C . TYR A 1 74 ? 11.395 -3.674 13.398 1.00 81.81 74 TYR A C 1
ATOM 594 O O . TYR A 1 74 ? 11.625 -3.267 14.539 1.00 81.81 74 TYR A O 1
ATOM 602 N N . PHE A 1 75 ? 10.214 -4.199 13.060 1.00 84.00 75 PHE A N 1
ATOM 603 C CA . PHE A 1 75 ? 9.090 -4.276 13.998 1.00 84.00 75 PHE A CA 1
ATOM 604 C C . PHE A 1 75 ? 9.193 -5.430 15.000 1.00 84.00 75 PHE A C 1
ATOM 606 O O . PHE A 1 75 ? 8.695 -5.293 16.116 1.00 84.00 75 PHE A O 1
ATOM 613 N N . ARG A 1 76 ? 9.881 -6.529 14.659 1.00 82.19 76 ARG A N 1
ATOM 614 C CA . ARG A 1 76 ? 10.124 -7.655 15.578 1.00 82.19 76 ARG A CA 1
ATOM 615 C C . ARG A 1 76 ? 11.089 -7.292 16.709 1.00 82.19 76 ARG A C 1
ATOM 617 O O . ARG A 1 76 ? 10.905 -7.732 17.839 1.00 82.19 76 ARG A O 1
ATOM 624 N N . LYS A 1 77 ? 12.127 -6.503 16.411 1.00 71.25 77 LYS A N 1
ATOM 625 C CA . LYS A 1 77 ? 13.154 -6.087 17.386 1.00 71.25 77 LYS A CA 1
ATOM 626 C C . LYS A 1 77 ? 12.710 -4.961 18.322 1.00 71.25 77 LYS A C 1
ATOM 628 O O . LYS A 1 77 ? 13.367 -4.731 19.335 1.00 71.25 77 LYS A O 1
ATOM 633 N N . GLY A 1 78 ? 11.655 -4.230 17.974 1.00 57.91 78 GLY A N 1
ATOM 634 C CA . GLY A 1 78 ? 11.223 -3.052 18.714 1.00 57.91 78 GLY A CA 1
ATOM 635 C C . GLY A 1 78 ? 10.214 -3.376 19.808 1.00 57.91 78 GLY A C 1
ATOM 636 O O . GLY A 1 78 ? 9.026 -3.524 19.528 1.00 57.91 78 GLY A O 1
ATOM 637 N N . ASP A 1 79 ? 10.655 -3.353 21.067 1.00 52.12 79 ASP A N 1
ATOM 638 C CA . ASP A 1 79 ? 9.750 -3.008 22.162 1.00 52.12 79 ASP A CA 1
ATOM 639 C C . ASP A 1 79 ? 9.215 -1.588 21.890 1.00 52.12 79 ASP A C 1
ATOM 641 O O . ASP A 1 79 ? 9.961 -0.678 21.515 1.00 52.12 79 ASP A O 1
ATOM 645 N N . VAL A 1 80 ? 7.902 -1.393 22.014 1.00 48.66 80 VAL A N 1
ATOM 646 C CA . VAL A 1 80 ? 7.108 -0.295 21.411 1.00 48.66 80 VAL A CA 1
ATOM 647 C C . VAL A 1 80 ? 7.559 1.117 21.849 1.00 48.66 80 VAL A C 1
ATOM 649 O O . VAL A 1 80 ? 7.080 2.122 21.323 1.00 48.66 80 VAL A O 1
ATOM 652 N N . ARG A 1 81 ? 8.481 1.207 22.812 1.00 47.59 81 ARG A N 1
ATOM 653 C CA . ARG A 1 81 ? 8.995 2.435 23.431 1.00 47.59 81 ARG A CA 1
ATOM 65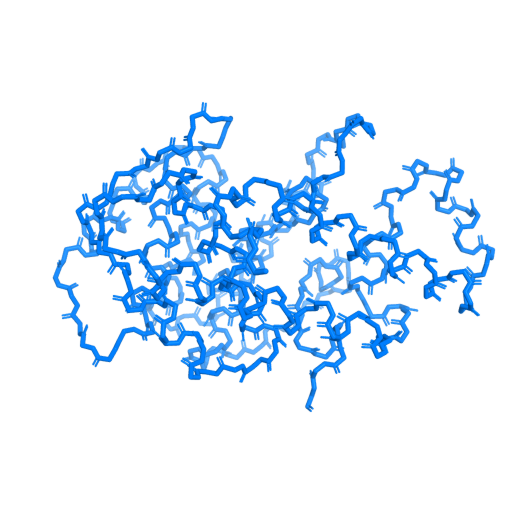4 C C . ARG A 1 81 ? 10.343 2.911 22.880 1.00 47.59 81 ARG A C 1
ATOM 656 O O . ARG A 1 81 ? 10.684 4.066 23.113 1.00 47.59 81 ARG A O 1
ATOM 663 N N . GLU A 1 82 ? 11.095 2.075 22.161 1.00 46.78 82 GLU A N 1
ATOM 664 C CA . GLU A 1 82 ? 12.486 2.382 21.767 1.00 46.78 82 GLU A CA 1
ATOM 665 C C . GLU A 1 82 ? 12.694 2.638 20.267 1.00 46.78 82 GLU A C 1
ATOM 667 O O . GLU A 1 82 ? 13.827 2.805 19.813 1.00 46.78 82 GLU A O 1
ATOM 672 N N . ILE A 1 83 ? 11.613 2.703 19.488 1.00 56.91 83 ILE A N 1
ATOM 673 C CA . ILE A 1 83 ? 11.661 2.914 18.036 1.00 56.91 83 ILE A CA 1
ATOM 674 C C . ILE A 1 83 ? 12.173 4.335 17.737 1.00 56.91 83 ILE A C 1
ATOM 676 O O . ILE A 1 83 ? 11.415 5.301 17.675 1.00 56.91 83 ILE A O 1
ATOM 680 N N . LYS A 1 84 ? 13.495 4.467 17.575 1.00 49.06 84 LYS A N 1
ATOM 681 C CA . LYS A 1 84 ? 14.176 5.673 17.086 1.00 49.06 84 LYS A CA 1
ATOM 682 C C . LYS A 1 84 ? 14.175 5.632 15.553 1.00 49.06 84 LYS A C 1
ATOM 684 O O . LYS A 1 84 ? 14.759 4.724 14.970 1.00 49.06 84 LYS A O 1
ATOM 689 N N . GLY A 1 85 ? 13.502 6.584 14.909 1.00 56.41 85 GLY A N 1
ATOM 690 C CA . GLY A 1 85 ? 13.390 6.675 13.439 1.00 56.41 85 GLY A CA 1
ATOM 691 C C . GLY A 1 85 ? 11.965 6.545 12.893 1.00 56.41 85 GLY A C 1
ATOM 692 O O . GLY A 1 85 ? 11.749 6.739 11.704 1.00 56.41 85 GLY A O 1
ATOM 693 N N . GLY A 1 86 ? 11.001 6.275 13.773 1.00 74.69 86 GLY A N 1
ATOM 694 C CA . GLY A 1 86 ? 9.585 6.230 13.445 1.00 74.69 86 GLY A CA 1
ATOM 695 C C . GLY A 1 86 ? 9.110 4.948 12.750 1.00 74.69 86 GLY A C 1
ATOM 696 O O . GLY A 1 86 ? 9.853 4.269 12.058 1.00 74.69 86 GLY A O 1
ATOM 697 N N . TRP A 1 87 ? 7.850 4.596 12.976 1.00 85.31 87 TRP A N 1
ATOM 698 C CA . TRP A 1 87 ? 7.092 3.513 12.365 1.00 85.31 87 TRP A CA 1
ATOM 699 C C . TRP A 1 87 ? 6.521 3.760 10.965 1.00 85.31 87 TRP A C 1
ATOM 701 O O . TRP A 1 87 ? 6.269 2.784 10.264 1.00 85.31 87 TRP A O 1
ATOM 711 N N . PHE A 1 88 ? 6.267 4.999 10.547 1.00 86.12 88 PHE A N 1
ATOM 712 C CA . PHE A 1 88 ? 5.504 5.277 9.331 1.00 86.12 88 PHE A CA 1
ATOM 713 C C . PHE A 1 88 ? 6.222 4.749 8.086 1.00 86.12 88 PHE A C 1
ATOM 715 O O . PHE A 1 88 ? 5.644 3.947 7.350 1.00 86.12 88 PHE A O 1
ATOM 722 N N . HIS A 1 89 ? 7.497 5.115 7.907 1.00 82.25 89 HIS A N 1
ATOM 723 C CA . HIS A 1 89 ? 8.298 4.665 6.768 1.00 82.25 89 HIS A CA 1
ATOM 724 C C . HIS A 1 89 ? 8.597 3.154 6.767 1.00 82.25 89 HIS A C 1
ATOM 726 O O . HIS A 1 89 ? 8.525 2.525 5.716 1.00 82.25 89 HIS A O 1
ATOM 732 N N . PRO A 1 90 ? 8.901 2.509 7.898 1.00 83.44 90 PRO A N 1
ATOM 733 C CA . PRO A 1 90 ? 9.018 1.056 7.900 1.00 83.44 90 PRO A CA 1
ATOM 734 C C . PRO A 1 90 ? 7.703 0.340 7.596 1.00 83.44 90 PRO A C 1
ATOM 736 O O . PRO A 1 90 ? 7.703 -0.672 6.896 1.00 83.44 90 PRO A O 1
ATOM 739 N N . LEU A 1 91 ? 6.574 0.861 8.089 1.00 88.75 91 LEU A N 1
ATOM 740 C CA . LEU A 1 91 ? 5.284 0.194 7.940 1.00 88.75 91 LEU A CA 1
ATOM 741 C C . LEU A 1 91 ? 4.817 0.186 6.489 1.00 88.75 91 LEU A C 1
ATOM 743 O O . LEU A 1 91 ? 4.503 -0.873 5.963 1.00 88.75 91 LEU A O 1
ATOM 747 N N . TRP A 1 92 ? 4.755 1.340 5.829 1.00 85.88 92 TRP A N 1
ATOM 748 C CA . TRP A 1 92 ? 4.227 1.392 4.465 1.00 85.88 92 TRP A CA 1
ATOM 749 C C . TRP A 1 92 ? 5.122 0.702 3.421 1.00 85.88 92 TRP A C 1
ATOM 751 O O . TRP A 1 92 ? 4.575 0.005 2.570 1.00 85.88 92 TRP A O 1
ATOM 761 N N . TYR A 1 93 ? 6.459 0.822 3.508 1.00 82.38 93 TYR A N 1
ATOM 762 C CA . TYR A 1 93 ? 7.391 0.080 2.654 1.00 82.38 93 TYR A CA 1
ATOM 763 C C . TYR A 1 93 ? 7.248 -1.411 2.919 1.00 82.38 93 TYR A C 1
ATOM 765 O O . TYR A 1 93 ? 7.040 -2.177 1.986 1.00 82.38 93 TYR A O 1
ATOM 773 N N . GLY A 1 94 ? 7.278 -1.823 4.189 1.00 87.25 94 GLY A N 1
ATOM 774 C CA . GLY A 1 94 ? 7.085 -3.219 4.561 1.00 87.25 94 GLY A CA 1
ATOM 775 C C . GLY A 1 94 ? 5.773 -3.784 4.029 1.00 87.25 94 GLY A C 1
ATOM 776 O O . GLY A 1 94 ? 5.774 -4.863 3.448 1.00 87.25 94 GLY A O 1
ATOM 777 N N . MET A 1 95 ? 4.668 -3.046 4.176 1.00 92.12 95 MET A N 1
ATOM 778 C CA . MET A 1 95 ? 3.358 -3.468 3.684 1.00 92.12 95 MET A CA 1
ATOM 779 C C . MET A 1 95 ? 3.355 -3.585 2.167 1.00 92.12 95 MET A C 1
ATOM 781 O O . MET A 1 95 ? 2.929 -4.620 1.670 1.00 92.12 95 MET A O 1
ATOM 785 N N . LEU A 1 96 ? 3.846 -2.568 1.445 1.00 89.31 96 LEU A N 1
ATOM 786 C CA . LEU A 1 96 ? 3.965 -2.632 -0.008 1.00 89.31 96 LEU A CA 1
ATOM 787 C C . LEU A 1 96 ? 4.739 -3.888 -0.405 1.00 89.31 96 LEU A C 1
ATOM 789 O O . LEU A 1 96 ? 4.181 -4.732 -1.089 1.00 89.31 96 LEU A O 1
ATOM 793 N N . LEU A 1 97 ? 5.978 -4.033 0.067 1.00 87.75 97 LEU A N 1
ATOM 794 C CA . LEU A 1 97 ? 6.878 -5.120 -0.320 1.00 87.75 97 LEU A CA 1
ATOM 795 C C . LEU A 1 97 ? 6.283 -6.491 0.008 1.00 87.75 97 LEU A C 1
ATOM 797 O O . LEU A 1 97 ? 6.274 -7.352 -0.863 1.00 87.75 97 LEU A O 1
ATOM 801 N N . CYS A 1 98 ? 5.726 -6.677 1.212 1.00 91.56 98 CYS A N 1
ATOM 802 C CA . CYS A 1 98 ? 5.072 -7.932 1.599 1.00 91.56 98 CYS A CA 1
ATOM 803 C C . CYS A 1 98 ? 3.860 -8.251 0.711 1.00 91.56 98 CYS A C 1
ATOM 805 O O . CYS A 1 98 ? 3.647 -9.413 0.379 1.00 91.56 98 CYS A O 1
ATOM 807 N N . LEU A 1 99 ? 3.083 -7.235 0.312 1.00 91.94 99 LEU A N 1
ATOM 808 C CA . LEU A 1 99 ? 1.960 -7.409 -0.610 1.00 91.94 99 LEU A CA 1
ATOM 809 C C . LEU A 1 99 ? 2.430 -7.787 -2.019 1.00 91.94 99 LEU A C 1
ATOM 811 O O . LEU A 1 99 ? 1.785 -8.616 -2.652 1.00 91.94 99 LEU A O 1
ATOM 815 N N . VAL A 1 100 ? 3.529 -7.207 -2.521 1.00 87.31 100 VAL A N 1
ATOM 816 C CA . VAL A 1 100 ? 4.004 -7.515 -3.882 1.00 87.31 100 VAL A CA 1
ATOM 817 C C . VAL A 1 100 ? 4.693 -8.877 -3.981 1.00 87.31 100 VAL A C 1
ATOM 819 O O . VAL A 1 100 ? 4.589 -9.513 -5.021 1.00 87.31 100 VAL A O 1
ATOM 822 N N . ILE A 1 101 ? 5.357 -9.354 -2.921 1.00 89.44 101 ILE A N 1
ATOM 823 C CA . ILE A 1 101 ? 5.935 -10.715 -2.885 1.00 89.44 101 ILE A CA 1
ATOM 824 C C . ILE A 1 101 ? 4.925 -11.804 -2.497 1.00 89.44 101 ILE A C 1
ATOM 826 O O . ILE A 1 101 ? 5.305 -12.968 -2.409 1.00 89.44 101 ILE A O 1
ATOM 830 N N . ASP A 1 102 ? 3.683 -11.412 -2.209 1.00 90.62 102 ASP A N 1
ATOM 831 C CA . ASP A 1 102 ? 2.592 -12.262 -1.725 1.00 90.62 102 ASP A CA 1
ATOM 832 C C . ASP A 1 102 ? 2.918 -13.110 -0.471 1.00 90.62 102 ASP A C 1
ATOM 834 O O . ASP A 1 102 ? 2.392 -14.202 -0.263 1.00 90.62 102 ASP A O 1
ATOM 838 N N . ASP A 1 103 ? 3.769 -12.593 0.423 1.00 92.19 103 ASP A N 1
ATOM 839 C CA . ASP A 1 103 ? 4.144 -13.278 1.668 1.00 92.19 103 ASP A CA 1
ATOM 840 C C . ASP A 1 103 ? 3.207 -12.871 2.812 1.00 92.19 103 ASP A C 1
ATOM 842 O O . ASP A 1 103 ? 3.419 -11.897 3.546 1.00 92.19 103 ASP A O 1
ATOM 846 N N . GLU A 1 104 ? 2.123 -13.630 2.949 1.00 92.50 104 GLU A N 1
ATOM 847 C CA . GLU A 1 104 ? 1.072 -13.365 3.929 1.00 92.50 104 GLU A CA 1
ATOM 848 C C . GLU A 1 104 ? 1.542 -13.522 5.380 1.00 92.50 104 GLU A C 1
ATOM 850 O O . GLU A 1 104 ? 1.052 -12.824 6.270 1.00 92.50 104 GLU A O 1
ATOM 855 N N . GLU A 1 105 ? 2.499 -14.415 5.640 1.00 93.44 105 GLU A N 1
ATOM 856 C CA . GLU A 1 105 ? 3.064 -14.605 6.976 1.00 93.44 105 GLU A CA 1
ATOM 857 C C . GLU A 1 105 ? 3.853 -13.366 7.405 1.00 93.44 105 GLU A C 1
ATOM 859 O O . GLU A 1 105 ? 3.595 -12.807 8.479 1.00 93.44 105 GLU A O 1
ATOM 864 N N . LYS A 1 106 ? 4.746 -12.869 6.539 1.00 93.31 106 LYS A N 1
ATOM 865 C CA . LYS A 1 106 ? 5.478 -11.621 6.784 1.00 93.31 106 LYS A CA 1
ATOM 866 C C . LYS A 1 106 ? 4.533 -10.432 6.920 1.00 93.31 106 LYS A C 1
ATOM 868 O O . LYS A 1 106 ? 4.699 -9.638 7.849 1.00 93.31 106 LYS A O 1
ATOM 873 N N . LEU A 1 107 ? 3.514 -10.333 6.060 1.00 94.69 107 LEU A N 1
ATOM 874 C CA . LEU A 1 107 ? 2.519 -9.262 6.127 1.00 94.69 107 LEU A CA 1
ATOM 875 C C . LEU A 1 107 ? 1.771 -9.266 7.468 1.00 94.69 107 LEU A C 1
ATOM 877 O O . LEU A 1 107 ? 1.657 -8.216 8.104 1.00 94.69 107 LEU A O 1
ATOM 881 N N . ARG A 1 108 ? 1.307 -10.433 7.936 1.00 93.69 108 ARG A N 1
ATOM 882 C CA . ARG A 1 108 ? 0.667 -10.580 9.256 1.00 93.69 108 ARG A CA 1
ATOM 883 C C . ARG A 1 108 ? 1.613 -10.207 10.391 1.00 93.69 108 ARG A C 1
ATOM 885 O O . ARG A 1 108 ? 1.237 -9.421 11.262 1.00 93.69 108 ARG A O 1
ATOM 892 N N . SER A 1 109 ? 2.840 -10.731 10.366 1.00 91.69 109 SER A N 1
ATOM 893 C CA . SER A 1 109 ? 3.860 -10.436 11.376 1.00 91.69 109 SER A CA 1
ATOM 894 C C . SER A 1 109 ? 4.113 -8.930 11.474 1.00 91.69 109 SER A C 1
ATOM 896 O O . SER A 1 109 ? 4.068 -8.365 12.567 1.00 91.69 109 SER A O 1
ATOM 898 N N . LEU A 1 110 ? 4.298 -8.260 10.335 1.00 91.50 110 LEU A N 1
ATOM 899 C CA . LEU A 1 110 ? 4.462 -6.811 10.242 1.00 91.50 110 LEU A CA 1
ATOM 900 C C . LEU A 1 110 ? 3.252 -6.053 10.816 1.00 91.50 110 LEU A C 1
ATOM 902 O O . LEU A 1 110 ? 3.398 -5.151 11.643 1.00 91.50 110 LEU A O 1
ATOM 906 N N . CYS A 1 111 ? 2.044 -6.429 10.394 1.00 93.44 111 CYS A N 1
ATOM 907 C CA . CYS A 1 111 ? 0.808 -5.730 10.742 1.00 93.44 111 CYS A CA 1
ATOM 908 C C . CYS A 1 111 ? 0.367 -5.935 12.201 1.00 93.44 111 CYS A C 1
ATOM 910 O O . CYS A 1 111 ? -0.367 -5.101 12.747 1.00 93.44 111 CYS A O 1
ATOM 912 N N . SER A 1 112 ? 0.840 -6.998 12.860 1.00 91.19 112 SER A N 1
ATOM 913 C CA . SER A 1 112 ? 0.552 -7.298 14.270 1.00 91.19 112 SER A CA 1
ATOM 914 C C . SER A 1 112 ? 0.993 -6.186 15.233 1.00 91.19 112 SER A C 1
ATOM 916 O O . SER A 1 112 ? 0.400 -5.999 16.296 1.00 91.19 112 SER A O 1
ATOM 918 N N . TRP A 1 113 ? 1.990 -5.390 14.838 1.00 89.38 113 TRP A N 1
ATOM 919 C CA . TRP A 1 113 ? 2.506 -4.276 15.629 1.00 89.38 113 TRP A CA 1
ATOM 920 C C . TRP A 1 113 ? 1.563 -3.058 15.666 1.00 89.38 113 TRP A C 1
ATOM 922 O O . TRP A 1 113 ? 1.630 -2.235 16.591 1.00 89.38 113 TRP A O 1
ATOM 932 N N . ALA A 1 114 ? 0.690 -2.893 14.665 1.00 91.06 114 ALA A N 1
ATOM 933 C CA . ALA A 1 114 ? -0.149 -1.707 14.529 1.00 91.06 114 ALA A CA 1
ATOM 934 C C . ALA A 1 114 ? -1.191 -1.612 15.657 1.00 91.06 114 ALA A C 1
ATOM 936 O O . ALA A 1 114 ? -1.903 -2.563 15.970 1.00 91.06 114 ALA A O 1
ATOM 937 N N . THR A 1 115 ? -1.328 -0.431 16.267 1.00 91.06 115 THR A N 1
ATOM 938 C CA . THR A 1 115 ? -2.359 -0.182 17.285 1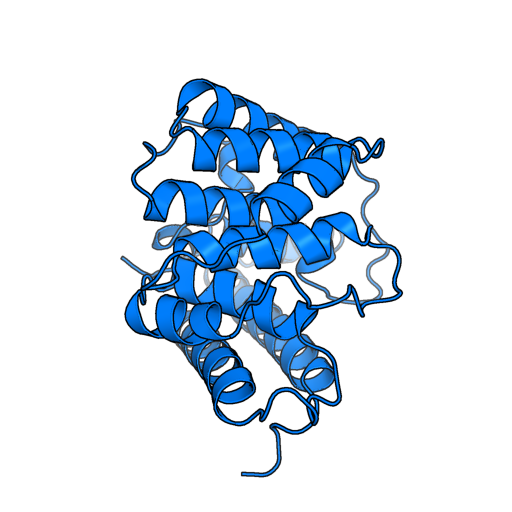.00 91.06 115 THR A CA 1
ATOM 939 C C . THR A 1 115 ? -2.996 1.190 17.080 1.00 91.06 115 THR A C 1
ATOM 941 O O . THR A 1 115 ? -2.311 2.130 16.666 1.00 91.06 115 THR A O 1
ATOM 944 N N . PRO A 1 116 ? -4.284 1.370 17.429 1.00 91.19 116 PRO A N 1
ATOM 945 C CA . PRO A 1 116 ? -4.996 2.623 17.171 1.00 91.19 116 PRO A CA 1
ATOM 946 C C . PRO A 1 116 ? -4.574 3.782 18.090 1.00 91.19 116 PRO A C 1
ATOM 948 O O . PRO A 1 116 ? -5.069 4.896 17.950 1.00 91.19 116 PRO A O 1
ATOM 951 N N . ARG A 1 117 ? -3.680 3.535 19.060 1.00 89.88 117 ARG A N 1
ATOM 952 C CA . ARG A 1 117 ? -3.158 4.555 19.989 1.00 89.88 117 ARG A CA 1
ATOM 953 C C . ARG A 1 117 ? -1.905 5.257 19.466 1.00 89.88 117 ARG A C 1
ATOM 955 O O . ARG A 1 117 ? -1.471 6.239 20.068 1.00 89.88 117 ARG A O 1
ATOM 962 N N . LYS A 1 118 ? -1.303 4.740 18.393 1.00 88.88 118 LYS A N 1
ATOM 963 C CA . LYS A 1 118 ? -0.096 5.315 17.800 1.00 88.88 118 LYS A CA 1
ATOM 964 C C . LYS A 1 118 ? -0.416 6.674 17.200 1.00 88.88 118 LYS A C 1
ATOM 966 O O . LYS A 1 118 ? -1.473 6.877 16.606 1.00 88.88 118 LYS A O 1
ATOM 971 N N . ARG A 1 119 ? 0.495 7.619 17.413 1.00 89.12 119 ARG A N 1
ATOM 972 C CA . ARG A 1 119 ? 0.367 8.980 16.898 1.00 89.12 119 ARG A CA 1
ATOM 973 C C . ARG A 1 119 ? 1.159 9.109 15.596 1.00 89.12 119 ARG A C 1
ATOM 975 O O . ARG A 1 119 ? 2.200 8.460 15.482 1.00 89.12 119 ARG A O 1
ATOM 982 N N . PRO A 1 120 ? 0.697 9.952 14.660 1.00 88.06 120 PRO A N 1
ATOM 983 C CA . PRO A 1 120 ? 1.501 10.377 13.524 1.00 88.06 120 PRO A CA 1
ATOM 984 C C . PRO A 1 120 ? 2.805 11.004 14.013 1.00 88.06 120 PRO A C 1
ATOM 986 O O . PRO A 1 120 ? 2.810 11.862 14.907 1.00 88.06 120 PRO A O 1
ATOM 989 N N . GLU A 1 121 ? 3.911 10.568 13.437 1.00 83.75 121 GLU A N 1
ATOM 990 C CA . GLU A 1 121 ? 5.251 10.982 13.851 1.00 83.75 121 GLU A CA 1
ATOM 991 C C . GLU A 1 121 ? 6.014 11.669 12.720 1.00 83.75 121 GLU A C 1
ATOM 993 O O . GLU A 1 121 ? 6.835 12.534 13.008 1.00 83.75 121 GLU A O 1
ATOM 998 N N . TYR A 1 122 ? 5.712 11.343 11.457 1.00 79.88 122 TYR A N 1
ATOM 999 C CA . TYR A 1 122 ? 6.309 12.014 10.318 1.00 79.88 122 TYR A CA 1
ATOM 1000 C C . TYR A 1 122 ? 5.787 13.450 10.297 1.00 79.88 122 TYR A C 1
ATOM 1002 O O . TYR A 1 122 ? 4.576 13.680 10.307 1.00 79.88 122 TYR A O 1
ATOM 1010 N N . LYS A 1 123 ? 6.709 14.415 10.345 1.00 77.94 123 LYS A N 1
ATOM 1011 C CA . LYS A 1 123 ? 6.415 15.860 10.391 1.00 77.94 123 LYS A CA 1
ATOM 1012 C C . LYS A 1 123 ? 6.671 16.567 9.058 1.00 77.94 123 LYS A C 1
ATOM 1014 O O . LYS A 1 123 ? 6.785 17.788 9.037 1.00 77.94 123 LYS A O 1
ATOM 1019 N N . GLY A 1 124 ? 6.791 15.810 7.968 1.00 74.56 124 GLY A N 1
ATOM 1020 C CA . GLY A 1 124 ? 6.949 16.363 6.625 1.00 74.56 124 GLY A CA 1
ATOM 1021 C C . GLY A 1 124 ? 5.629 16.863 6.014 1.00 74.56 124 GLY A C 1
ATOM 1022 O O . GLY A 1 124 ? 4.652 17.081 6.730 1.00 74.56 124 GLY A O 1
ATOM 1023 N N . PRO A 1 125 ? 5.574 17.054 4.682 1.00 76.44 125 PRO A N 1
ATOM 1024 C CA . PRO A 1 125 ? 4.431 17.668 3.996 1.00 76.44 125 PRO A CA 1
ATOM 1025 C C . PRO A 1 125 ? 3.184 16.772 3.924 1.00 76.44 125 PRO A C 1
ATOM 1027 O O . PRO A 1 125 ? 2.127 17.214 3.469 1.00 76.44 125 PRO A O 1
ATOM 1030 N N . LEU A 1 126 ? 3.302 15.510 4.333 1.00 79.88 126 LEU A N 1
ATOM 1031 C CA . LEU A 1 126 ? 2.231 14.532 4.249 1.00 79.88 126 LEU A CA 1
ATOM 1032 C C . LEU A 1 126 ? 1.202 14.739 5.375 1.00 79.88 126 LEU A C 1
ATOM 1034 O O . LEU A 1 126 ? 1.595 14.824 6.540 1.00 79.88 126 LEU A O 1
ATOM 1038 N N . PRO A 1 127 ? -0.112 14.756 5.075 1.00 86.81 127 PRO A N 1
ATOM 1039 C CA . PRO A 1 127 ? -1.137 14.819 6.110 1.00 86.81 127 PRO A CA 1
ATOM 1040 C C . PRO A 1 127 ? -1.043 13.648 7.095 1.00 86.81 127 PRO A C 1
ATOM 1042 O O . PRO A 1 127 ? -0.898 12.492 6.691 1.00 86.81 127 PRO A O 1
ATOM 1045 N N . ASP A 1 128 ? -1.225 13.939 8.384 1.00 91.62 128 ASP A N 1
ATOM 1046 C CA . ASP A 1 128 ? -1.291 12.952 9.469 1.00 91.62 128 ASP A CA 1
ATOM 1047 C C . ASP A 1 128 ? -2.268 11.803 9.161 1.00 91.62 128 ASP A C 1
ATOM 1049 O O . ASP A 1 128 ? -2.020 10.650 9.517 1.00 91.62 128 ASP A O 1
ATOM 1053 N N . GLU A 1 129 ? -3.383 12.090 8.483 1.00 94.50 129 GLU A N 1
ATOM 1054 C CA . GLU A 1 129 ? -4.382 11.083 8.122 1.00 94.50 129 GLU A CA 1
ATOM 1055 C C . GLU A 1 129 ? -3.863 10.021 7.152 1.00 94.50 129 GLU A C 1
ATOM 1057 O O . GLU A 1 129 ? -4.340 8.889 7.201 1.00 94.50 129 GLU A O 1
ATOM 1062 N N . ILE A 1 130 ? -2.863 10.333 6.323 1.00 91.50 130 ILE A N 1
ATOM 1063 C CA . ILE A 1 130 ? -2.221 9.314 5.490 1.00 91.50 130 ILE A CA 1
ATOM 1064 C C . ILE A 1 130 ? -1.471 8.320 6.373 1.00 91.50 130 ILE A C 1
ATOM 1066 O O . ILE A 1 130 ? -1.615 7.119 6.181 1.00 91.50 130 ILE A O 1
ATOM 1070 N N . GLN A 1 131 ? -0.749 8.786 7.395 1.00 91.75 131 GLN A N 1
ATOM 1071 C CA . GLN A 1 131 ? -0.082 7.890 8.346 1.00 91.75 131 GLN A CA 1
ATOM 1072 C C . GLN A 1 131 ? -1.117 7.007 9.056 1.00 91.75 131 GLN A C 1
ATOM 1074 O O . GLN A 1 131 ? -0.977 5.785 9.117 1.00 91.75 131 GLN A O 1
ATOM 1079 N N . LEU A 1 132 ? -2.212 7.606 9.536 1.00 95.19 132 LEU A N 1
ATOM 1080 C CA . LEU A 1 132 ? -3.295 6.868 10.195 1.00 95.19 132 LEU A CA 1
ATOM 1081 C C . LEU A 1 132 ? -3.957 5.832 9.281 1.00 95.19 132 LEU A C 1
ATOM 1083 O O . LEU A 1 132 ? -4.377 4.784 9.770 1.00 95.19 132 LEU A O 1
ATOM 1087 N N . MET A 1 133 ? -4.033 6.088 7.974 1.00 95.88 133 MET A N 1
ATOM 1088 C CA . MET A 1 133 ? -4.550 5.122 7.008 1.00 95.88 133 MET A CA 1
ATOM 1089 C C . MET A 1 133 ? -3.730 3.832 6.998 1.00 95.88 133 MET A C 1
ATOM 1091 O O . MET A 1 133 ? -4.327 2.763 6.960 1.00 95.88 133 MET A O 1
ATOM 1095 N N . TYR A 1 134 ? -2.403 3.894 7.121 1.00 95.44 134 TYR A N 1
ATOM 1096 C CA . TYR A 1 134 ? -1.579 2.680 7.200 1.00 95.44 134 TYR A CA 1
ATOM 1097 C C . TYR A 1 134 ? -1.839 1.865 8.460 1.00 95.44 134 TYR A C 1
ATOM 1099 O O . TYR A 1 134 ? -1.841 0.640 8.402 1.00 95.44 134 TYR A O 1
ATOM 1107 N N . LEU A 1 135 ? -2.141 2.521 9.583 1.00 95.62 135 LEU A N 1
ATOM 1108 C CA . LEU A 1 135 ? -2.572 1.812 10.787 1.00 95.62 135 LEU A CA 1
ATOM 1109 C C . LEU A 1 135 ? -3.900 1.076 10.548 1.00 95.62 135 LEU A C 1
ATOM 1111 O O . LEU A 1 135 ? -4.048 -0.061 10.988 1.00 95.62 135 LEU A O 1
ATOM 1115 N N . VAL A 1 136 ? -4.849 1.696 9.836 1.00 96.94 136 VAL A N 1
ATOM 1116 C CA . VAL A 1 136 ? -6.117 1.041 9.473 1.00 96.94 136 VAL A CA 1
ATOM 1117 C C . VAL A 1 136 ? -5.890 -0.102 8.483 1.00 96.94 136 VAL A C 1
ATOM 1119 O O . VAL A 1 136 ? -6.419 -1.185 8.702 1.00 96.94 136 VAL A O 1
ATOM 1122 N N . LEU A 1 137 ? -5.091 0.093 7.434 1.00 97.25 137 LEU A N 1
ATOM 1123 C CA . LEU A 1 137 ? -4.792 -0.962 6.461 1.00 97.25 137 LEU A CA 1
ATOM 1124 C C . LEU A 1 137 ? -4.123 -2.165 7.137 1.00 97.25 137 LEU A C 1
ATOM 1126 O O . LEU A 1 137 ? -4.530 -3.299 6.905 1.00 97.25 137 LEU A O 1
ATOM 1130 N N . ALA A 1 138 ? -3.157 -1.923 8.029 1.00 95.94 138 ALA A N 1
ATOM 1131 C CA . ALA A 1 138 ? -2.509 -2.976 8.805 1.00 95.94 138 ALA A CA 1
ATOM 1132 C C . ALA A 1 138 ? -3.510 -3.750 9.679 1.00 95.94 138 ALA A C 1
ATOM 1134 O O . ALA A 1 138 ? -3.382 -4.960 9.852 1.00 95.94 138 ALA A O 1
ATOM 1135 N N . SER A 1 139 ? -4.547 -3.082 10.196 1.00 96.19 139 SER A N 1
ATOM 1136 C CA . SER A 1 139 ? -5.564 -3.735 11.029 1.00 96.19 139 SER A CA 1
ATOM 1137 C C . SER A 1 139 ? -6.341 -4.844 10.312 1.00 96.19 139 SER A C 1
ATOM 1139 O O . SER A 1 139 ? -6.803 -5.768 10.978 1.00 96.19 139 SER A O 1
ATOM 1141 N N . PHE A 1 140 ? -6.439 -4.811 8.976 1.00 96.00 140 PHE A N 1
ATOM 1142 C CA . PHE A 1 140 ? -7.112 -5.863 8.207 1.00 96.00 140 PHE A CA 1
ATOM 1143 C C . PHE A 1 140 ? -6.368 -7.202 8.213 1.00 96.00 140 PHE A C 1
ATOM 1145 O O . PHE A 1 140 ? -6.987 -8.235 7.981 1.00 96.00 140 PHE A O 1
ATOM 1152 N N . PHE A 1 141 ? -5.065 -7.197 8.505 1.00 95.69 141 PHE A N 1
ATOM 1153 C CA . PHE A 1 141 ? -4.223 -8.397 8.530 1.00 95.69 141 PHE A CA 1
ATOM 1154 C C . PHE A 1 141 ? -3.907 -8.869 9.952 1.00 95.69 141 PHE A C 1
ATOM 1156 O O . PHE A 1 141 ? -3.043 -9.720 10.150 1.00 95.69 141 PHE A O 1
ATOM 1163 N N . GLN A 1 142 ? -4.573 -8.316 10.966 1.00 91.75 142 GLN A N 1
ATOM 1164 C CA . GLN A 1 142 ? -4.400 -8.773 12.340 1.00 91.75 142 GLN A CA 1
ATOM 1165 C C . GLN A 1 142 ? -5.235 -10.026 12.593 1.00 91.75 142 GLN A C 1
ATOM 1167 O O . GLN A 1 142 ? -6.421 -10.065 12.278 1.00 91.75 142 GLN A O 1
ATOM 1172 N N . GLU A 1 143 ? -4.638 -11.030 13.242 1.00 87.69 143 GLU A N 1
ATOM 1173 C CA . GLU A 1 143 ? -5.336 -12.271 13.618 1.00 87.69 143 GLU A CA 1
ATOM 1174 C C . GLU A 1 143 ? -6.555 -12.018 14.511 1.00 87.69 143 GLU A C 1
ATOM 1176 O O . GLU A 1 143 ? -7.515 -12.788 14.515 1.00 87.69 143 GLU A O 1
ATOM 1181 N N . ARG A 1 144 ? -6.505 -10.946 15.310 1.00 87.25 144 ARG A N 1
ATOM 1182 C CA . ARG A 1 144 ? -7.565 -10.574 16.245 1.00 87.25 144 ARG A CA 1
ATOM 1183 C C . ARG A 1 144 ? -7.996 -9.133 15.998 1.00 87.25 144 ARG A C 1
ATOM 1185 O O . ARG A 1 144 ? -7.141 -8.249 16.017 1.00 87.25 144 ARG A O 1
ATOM 1192 N N . PRO A 1 145 ? -9.306 -8.865 15.868 1.00 84.12 145 PRO A N 1
ATOM 1193 C CA . PRO A 1 145 ? -9.808 -7.504 15.752 1.00 84.12 145 PRO A CA 1
ATOM 1194 C C . PRO A 1 145 ? -9.426 -6.655 16.970 1.00 84.12 145 PRO A C 1
ATOM 1196 O O . PRO A 1 145 ? -9.788 -6.965 18.109 1.00 84.12 145 PRO A O 1
ATOM 1199 N N . VAL A 1 146 ? -8.732 -5.543 16.735 1.00 89.56 146 VAL A N 1
ATOM 1200 C CA . VAL A 1 146 ? -8.397 -4.566 17.776 1.00 89.56 146 VAL A CA 1
ATOM 1201 C C . VAL A 1 146 ? -9.381 -3.399 17.721 1.00 89.56 146 VAL A C 1
ATOM 1203 O O . VAL A 1 146 ? -9.562 -2.738 16.700 1.00 89.56 146 VAL A O 1
ATOM 1206 N N . LYS A 1 147 ? -10.019 -3.103 18.856 1.00 90.75 147 LYS A N 1
ATOM 1207 C CA . LYS A 1 147 ? -10.980 -1.997 18.958 1.00 90.75 147 LYS A CA 1
ATOM 1208 C C . LYS A 1 147 ? -10.290 -0.644 18.783 1.00 90.75 147 LYS A C 1
ATOM 1210 O O . LYS A 1 147 ? -9.255 -0.389 19.394 1.00 90.75 147 LYS A O 1
ATOM 1215 N N . GLY A 1 148 ? -10.936 0.266 18.057 1.00 91.56 148 GLY A N 1
ATOM 1216 C CA . GLY A 1 148 ? -10.534 1.674 17.958 1.00 91.56 148 GLY A CA 1
ATOM 1217 C C . GLY A 1 148 ? -10.079 2.120 16.571 1.00 91.56 148 GLY A C 1
ATOM 1218 O O . GLY A 1 148 ? -10.011 3.327 16.342 1.00 91.56 148 GLY A O 1
ATOM 1219 N N . PHE A 1 149 ? -9.846 1.196 15.635 1.00 94.75 149 PHE A N 1
ATOM 1220 C CA . PHE A 1 149 ? -9.530 1.544 14.246 1.00 94.75 149 PHE A CA 1
ATOM 1221 C C . PHE A 1 149 ? -10.676 2.278 13.532 1.00 94.75 149 PHE A C 1
ATOM 1223 O O . PHE A 1 149 ? -10.406 3.169 12.732 1.00 94.75 149 PHE A O 1
ATOM 1230 N N . ASP A 1 150 ? -11.937 2.046 13.910 1.00 93.56 150 ASP A N 1
ATOM 1231 C CA . ASP A 1 150 ? -13.080 2.806 13.373 1.00 93.56 150 ASP A CA 1
ATOM 1232 C C . ASP A 1 150 ? -13.005 4.304 13.690 1.00 93.56 150 ASP A C 1
ATOM 1234 O O . ASP A 1 150 ? -13.389 5.141 12.875 1.00 93.56 150 ASP A O 1
ATOM 1238 N N . ARG A 1 151 ? -12.440 4.674 14.849 1.00 95.38 151 ARG A N 1
ATOM 1239 C CA . ARG A 1 151 ? -12.208 6.089 15.182 1.00 95.38 151 ARG A CA 1
ATOM 1240 C C . ARG A 1 151 ? -11.150 6.706 14.271 1.00 95.38 151 ARG A C 1
ATOM 1242 O O . ARG A 1 151 ? -11.277 7.871 13.903 1.00 95.38 151 ARG A O 1
ATOM 1249 N N . LEU A 1 152 ? -10.126 5.934 13.895 1.00 96.06 152 LEU A N 1
ATOM 1250 C CA . LEU A 1 152 ? -9.131 6.378 12.919 1.00 96.06 152 LEU A CA 1
ATOM 1251 C C . LEU A 1 152 ? -9.759 6.515 11.530 1.00 96.06 152 LEU A C 1
ATOM 1253 O O . LEU A 1 152 ? -9.573 7.554 10.905 1.00 96.06 152 LEU A O 1
ATOM 1257 N N . ARG A 1 153 ? -10.575 5.546 11.091 1.00 95.31 153 ARG A N 1
ATOM 1258 C CA . ARG A 1 153 ? -11.340 5.629 9.833 1.00 95.31 153 ARG A CA 1
ATOM 1259 C C . ARG A 1 153 ? -12.209 6.883 9.775 1.00 95.31 153 ARG A C 1
ATOM 1261 O O . ARG A 1 153 ? -12.135 7.623 8.800 1.00 95.31 153 ARG A O 1
ATOM 1268 N N . ALA A 1 154 ? -12.959 7.173 10.838 1.00 94.88 154 ALA A N 1
ATOM 1269 C CA . ALA A 1 154 ? -13.776 8.382 10.922 1.00 94.88 154 ALA A CA 1
ATOM 1270 C C . ALA A 1 154 ? -12.931 9.667 10.844 1.00 94.88 154 ALA A C 1
ATOM 1272 O O . ALA A 1 154 ? -13.308 10.614 10.154 1.00 94.88 154 ALA A O 1
ATOM 1273 N N . LYS A 1 155 ? -11.763 9.698 11.504 1.00 95.12 155 LYS A N 1
ATOM 1274 C CA . LYS A 1 155 ? -10.835 10.837 11.423 1.00 95.12 155 LYS A CA 1
ATOM 1275 C C . LYS A 1 155 ? -10.291 11.033 10.003 1.00 95.12 155 LYS A C 1
ATOM 1277 O O . LYS A 1 155 ? -10.260 12.162 9.524 1.00 95.12 155 LYS A O 1
ATOM 1282 N N . ILE A 1 156 ? -9.896 9.951 9.333 1.00 95.69 156 ILE A N 1
ATOM 1283 C CA . ILE A 1 156 ? -9.408 9.978 7.947 1.00 95.69 156 ILE A CA 1
ATOM 1284 C C . ILE A 1 156 ? -10.506 10.506 7.014 1.00 95.69 156 ILE A C 1
ATOM 1286 O O . ILE A 1 156 ? -10.261 11.433 6.243 1.00 95.69 156 ILE A O 1
ATOM 1290 N N . ALA A 1 157 ? -11.734 9.997 7.152 1.00 94.94 157 ALA A N 1
ATOM 1291 C CA . ALA A 1 157 ? -12.885 10.420 6.354 1.00 94.94 157 ALA A CA 1
ATOM 1292 C C . ALA A 1 157 ? -13.263 11.899 6.565 1.00 94.94 157 ALA A C 1
ATOM 1294 O O . ALA A 1 157 ? -13.749 12.555 5.644 1.00 94.94 157 ALA A O 1
ATOM 1295 N N . ALA A 1 158 ? -13.012 12.449 7.758 1.00 95.25 158 ALA A N 1
ATOM 1296 C CA . ALA A 1 158 ? -13.247 13.859 8.065 1.00 95.25 158 ALA A CA 1
ATOM 1297 C C . ALA A 1 158 ? -12.190 14.813 7.467 1.00 95.25 158 ALA A C 1
ATOM 1299 O O . ALA A 1 158 ? -12.379 16.035 7.493 1.00 95.25 158 ALA A O 1
ATOM 1300 N N . CYS A 1 159 ? -11.080 14.295 6.928 1.00 93.69 159 CYS A N 1
ATOM 1301 C CA . CYS A 1 159 ? -10.037 15.123 6.333 1.00 93.69 159 CYS A CA 1
ATOM 1302 C C . CYS A 1 159 ? -10.551 15.845 5.083 1.00 93.69 159 CYS A C 1
ATOM 1304 O O . CYS A 1 159 ? -11.142 15.257 4.179 1.00 93.69 159 CYS A O 1
ATOM 1306 N N . ARG A 1 160 ? -10.284 17.151 4.998 1.00 90.81 160 ARG A N 1
ATOM 1307 C CA . ARG A 1 160 ? -10.756 17.988 3.883 1.00 90.81 160 ARG A CA 1
ATOM 1308 C C . ARG A 1 160 ? -9.819 17.976 2.681 1.00 90.81 160 ARG A C 1
ATOM 1310 O O . ARG A 1 160 ? -10.203 18.456 1.612 1.00 90.81 160 ARG A O 1
ATOM 1317 N N . THR A 1 161 ? -8.603 17.449 2.828 1.00 90.12 161 THR A N 1
ATOM 1318 C CA . THR A 1 161 ? -7.648 17.427 1.718 1.00 90.12 161 THR A CA 1
ATOM 1319 C C . THR A 1 161 ? -8.142 16.476 0.631 1.00 90.12 161 THR A C 1
ATOM 1321 O O . THR A 1 161 ? -8.594 15.361 0.890 1.00 90.12 161 THR A O 1
ATOM 1324 N N . ARG A 1 162 ? -8.076 16.925 -0.626 1.00 89.88 162 ARG A N 1
ATOM 1325 C CA . ARG A 1 162 ? -8.593 16.148 -1.760 1.00 89.88 162 ARG A CA 1
ATOM 1326 C C . ARG A 1 162 ? -7.916 14.782 -1.896 1.00 89.88 162 ARG A C 1
ATOM 1328 O O . ARG A 1 162 ? -8.559 13.833 -2.316 1.00 89.88 162 ARG A O 1
ATOM 1335 N N . GLU A 1 163 ? -6.633 14.699 -1.568 1.00 87.38 163 GLU A N 1
ATOM 1336 C CA . GLU A 1 163 ? -5.860 13.457 -1.628 1.00 87.38 163 GLU A CA 1
ATOM 1337 C C . GLU A 1 163 ? -6.311 12.436 -0.589 1.00 87.38 163 GLU A C 1
ATOM 1339 O O . GLU A 1 163 ? -6.662 11.319 -0.963 1.00 87.38 163 GLU A O 1
ATOM 1344 N N . VAL A 1 164 ? -6.405 12.844 0.681 1.00 92.31 164 VAL A N 1
ATOM 1345 C CA . VAL A 1 164 ? -6.879 11.961 1.752 1.00 92.31 164 VAL A CA 1
ATOM 1346 C C . VAL A 1 164 ? -8.311 11.515 1.487 1.00 92.31 164 VAL A C 1
ATOM 1348 O O . VAL A 1 164 ? -8.616 10.351 1.696 1.00 92.31 164 VAL A O 1
ATOM 1351 N N . ARG A 1 165 ? -9.185 12.383 0.957 1.00 94.56 165 ARG A N 1
ATOM 1352 C CA . ARG A 1 165 ? -10.562 11.992 0.610 1.00 94.56 165 ARG A CA 1
ATOM 1353 C C . ARG A 1 165 ? -10.622 10.869 -0.424 1.00 94.56 165 ARG A C 1
ATOM 1355 O O . ARG A 1 165 ? -11.388 9.933 -0.247 1.00 94.56 165 ARG A O 1
ATOM 1362 N N . LEU A 1 166 ? -9.826 10.949 -1.491 1.00 93.25 166 LEU A N 1
ATOM 1363 C CA . LEU A 1 166 ? -9.815 9.905 -2.523 1.00 93.25 166 LEU A CA 1
ATOM 1364 C C . LEU A 1 166 ? -9.288 8.574 -1.972 1.00 93.25 166 LEU A C 1
ATOM 1366 O O . LEU A 1 166 ? -9.884 7.529 -2.221 1.00 93.25 166 LEU A O 1
ATOM 1370 N N . LEU A 1 167 ? -8.223 8.623 -1.172 1.00 94.62 167 LEU A N 1
ATOM 1371 C CA . LEU A 1 167 ? -7.678 7.442 -0.503 1.00 94.62 167 LEU A CA 1
ATOM 1372 C C . LEU A 1 167 ? -8.646 6.873 0.544 1.00 94.62 167 LEU A C 1
ATOM 1374 O O . LEU A 1 167 ? -8.794 5.661 0.649 1.00 94.62 167 LEU A O 1
ATOM 1378 N N . SER A 1 168 ? -9.361 7.737 1.268 1.00 96.38 168 SER A N 1
ATOM 1379 C CA . SER A 1 168 ? -10.393 7.341 2.226 1.00 96.38 168 SER A CA 1
ATOM 1380 C C . SER A 1 168 ? -11.560 6.633 1.546 1.00 96.38 168 SER A C 1
ATOM 1382 O O . SER A 1 168 ? -12.069 5.674 2.112 1.00 96.38 168 SER A O 1
ATOM 1384 N N . ASN A 1 169 ? -11.983 7.075 0.357 1.00 96.62 169 ASN A N 1
ATOM 1385 C CA . ASN A 1 169 ? -13.012 6.375 -0.414 1.00 96.62 169 ASN A CA 1
ATOM 1386 C C . ASN A 1 169 ? -12.550 4.963 -0.790 1.00 96.62 169 ASN A C 1
ATOM 1388 O O . ASN A 1 169 ? -13.287 4.007 -0.577 1.00 96.62 169 ASN A O 1
ATOM 1392 N N . ALA A 1 170 ? -11.315 4.827 -1.284 1.00 96.56 170 ALA A N 1
ATOM 1393 C CA . ALA A 1 170 ? -10.751 3.521 -1.614 1.00 96.56 170 ALA A CA 1
ATOM 1394 C C . ALA A 1 170 ? -10.655 2.619 -0.370 1.00 96.56 170 ALA A C 1
ATOM 1396 O O . ALA A 1 170 ? -11.040 1.457 -0.421 1.00 96.56 170 ALA A O 1
ATOM 1397 N N . LEU A 1 171 ? -10.223 3.166 0.771 1.00 96.88 171 LEU A N 1
ATOM 1398 C CA . LEU A 1 171 ? -10.180 2.452 2.049 1.00 96.88 171 LEU A CA 1
ATOM 1399 C C . LEU A 1 171 ? -11.570 1.995 2.520 1.00 96.88 171 LEU A C 1
ATOM 1401 O O . LEU A 1 171 ? -11.707 0.880 3.022 1.00 96.88 171 LEU A O 1
ATOM 1405 N N . SER A 1 172 ? -12.594 2.844 2.392 1.00 96.94 172 SER A N 1
ATOM 1406 C CA . SER A 1 172 ? -13.972 2.471 2.732 1.00 96.94 172 SER A CA 1
ATOM 1407 C C . SER A 1 172 ? -14.486 1.361 1.825 1.00 96.94 172 SER A C 1
ATOM 1409 O O . SER A 1 172 ? -15.007 0.378 2.339 1.00 96.94 172 SER A O 1
ATOM 1411 N N . ALA A 1 173 ? -14.239 1.456 0.517 1.00 97.06 173 ALA A N 1
ATOM 1412 C CA . ALA A 1 173 ? -14.610 0.415 -0.434 1.00 97.06 173 ALA A CA 1
ATOM 1413 C C . ALA A 1 173 ? -13.936 -0.932 -0.116 1.00 97.06 173 ALA A C 1
ATOM 1415 O O . ALA A 1 173 ? -14.587 -1.972 -0.166 1.00 97.06 173 ALA A O 1
ATOM 1416 N N . VAL A 1 174 ? -12.666 -0.922 0.312 1.00 97.00 174 VAL A N 1
ATOM 1417 C CA . VAL A 1 174 ? -11.976 -2.120 0.825 1.00 97.00 174 VAL A CA 1
ATOM 1418 C C . VAL A 1 174 ? -12.681 -2.692 2.055 1.00 97.00 174 VAL A C 1
ATOM 1420 O O . VAL A 1 174 ? -12.966 -3.887 2.104 1.00 97.00 174 VAL A O 1
ATOM 1423 N N . ALA A 1 175 ? -12.990 -1.851 3.044 1.00 95.12 175 ALA A N 1
ATOM 1424 C CA . ALA A 1 175 ? -13.644 -2.292 4.274 1.00 95.12 175 ALA A CA 1
ATOM 1425 C C . ALA A 1 175 ? -15.059 -2.851 4.037 1.00 95.12 175 ALA A C 1
ATOM 1427 O O . ALA A 1 175 ? -15.490 -3.759 4.745 1.00 95.12 175 ALA A O 1
ATOM 1428 N N . GLU A 1 176 ? -15.774 -2.298 3.059 1.00 96.00 176 GLU A N 1
ATOM 1429 C CA . GLU A 1 176 ? -17.152 -2.654 2.700 1.00 96.00 176 GLU A CA 1
ATOM 1430 C C . GLU A 1 176 ? -17.222 -3.748 1.624 1.00 96.00 176 GLU A C 1
ATOM 1432 O O . GLU A 1 176 ? -18.305 -4.244 1.324 1.00 96.00 176 GLU A O 1
ATOM 1437 N N . ARG A 1 177 ? -16.069 -4.161 1.079 1.00 95.88 177 ARG A N 1
ATOM 1438 C CA . ARG A 1 177 ? -15.947 -5.078 -0.064 1.00 95.88 177 ARG A CA 1
ATOM 1439 C C . ARG A 1 177 ? -16.727 -4.610 -1.304 1.00 95.88 177 ARG A C 1
ATOM 1441 O O . ARG A 1 177 ? -17.237 -5.427 -2.068 1.00 95.88 177 ARG A O 1
ATOM 1448 N N . ASP A 1 178 ? -16.789 -3.299 -1.524 1.00 97.31 178 ASP A N 1
ATOM 1449 C CA . ASP A 1 178 ? -17.425 -2.690 -2.695 1.00 97.31 178 ASP A CA 1
ATOM 1450 C C . ASP A 1 178 ? -16.426 -2.601 -3.858 1.00 97.31 178 ASP A C 1
ATOM 1452 O O . ASP A 1 178 ? -15.618 -1.674 -3.946 1.00 97.31 178 ASP A O 1
ATOM 1456 N N . ALA A 1 179 ? -16.478 -3.573 -4.771 1.00 95.75 179 ALA A N 1
ATOM 1457 C CA . ALA A 1 179 ? -15.599 -3.614 -5.940 1.00 95.75 179 ALA A CA 1
ATOM 1458 C C . ALA A 1 179 ? -15.805 -2.419 -6.894 1.00 95.75 179 ALA A C 1
ATOM 1460 O O . ALA A 1 179 ? -14.847 -1.956 -7.520 1.00 95.75 179 ALA A O 1
ATOM 1461 N N . GLY A 1 180 ? -17.031 -1.894 -6.994 1.00 96.00 180 GLY A N 1
ATOM 1462 C CA . GLY A 1 180 ? -17.368 -0.790 -7.890 1.00 96.00 180 GLY A CA 1
ATOM 1463 C C . GLY A 1 180 ? -16.769 0.530 -7.414 1.00 96.00 180 GLY A C 1
ATOM 1464 O O . GLY A 1 180 ? -16.041 1.192 -8.162 1.00 96.00 180 GLY A O 1
ATOM 1465 N N . GLU A 1 181 ? -17.013 0.894 -6.152 1.00 96.06 181 GLU A N 1
ATOM 1466 C CA . GLU A 1 181 ? -16.418 2.102 -5.568 1.00 96.06 181 GLU A CA 1
ATOM 1467 C C . GLU A 1 181 ? -14.899 1.954 -5.429 1.00 96.06 181 GLU A C 1
ATOM 1469 O O . GLU A 1 181 ? -14.173 2.922 -5.664 1.00 96.06 181 GLU A O 1
ATOM 1474 N N . PHE A 1 182 ? -14.387 0.749 -5.152 1.00 96.75 182 PHE A N 1
ATOM 1475 C CA . PHE A 1 182 ? -12.947 0.485 -5.134 1.00 96.75 182 PHE A CA 1
ATOM 1476 C C . PHE A 1 182 ? -12.306 0.810 -6.487 1.00 96.75 182 PHE A C 1
ATOM 1478 O O . PHE A 1 182 ? -11.355 1.599 -6.552 1.00 96.75 182 PHE A O 1
ATOM 1485 N N . ALA A 1 183 ? -12.875 0.288 -7.580 1.00 95.88 183 ALA A N 1
ATOM 1486 C CA . ALA A 1 183 ? -12.380 0.536 -8.927 1.00 95.88 183 ALA A CA 1
ATOM 1487 C C . ALA A 1 183 ? -12.347 2.040 -9.255 1.00 95.88 183 ALA A C 1
ATOM 1489 O O . ALA A 1 183 ? -11.329 2.568 -9.725 1.00 95.88 183 ALA A O 1
ATOM 1490 N N . VAL A 1 184 ? -13.444 2.744 -8.957 1.00 96.19 184 VAL A N 1
ATOM 1491 C CA . VAL A 1 184 ? -13.603 4.184 -9.195 1.00 96.19 184 VAL A CA 1
ATOM 1492 C C . VAL A 1 184 ? -12.638 5.013 -8.344 1.00 96.19 184 VAL A C 1
ATOM 1494 O O . VAL A 1 184 ? -12.020 5.955 -8.855 1.00 96.19 184 VAL A O 1
ATOM 1497 N N . ALA A 1 185 ? -12.497 4.693 -7.059 1.00 95.06 185 ALA A N 1
ATOM 1498 C CA . ALA A 1 185 ? -11.668 5.447 -6.129 1.00 95.06 185 ALA A CA 1
ATOM 1499 C C . ALA A 1 185 ? -10.178 5.339 -6.480 1.00 95.06 185 ALA A C 1
ATOM 1501 O O . ALA A 1 185 ? -9.500 6.367 -6.575 1.00 95.06 185 ALA A O 1
ATOM 1502 N N . ILE A 1 186 ? -9.682 4.131 -6.773 1.00 94.81 186 ILE A N 1
ATOM 1503 C CA . ILE A 1 186 ? -8.291 3.912 -7.197 1.00 94.81 186 ILE A CA 1
ATOM 1504 C C . ILE A 1 186 ? -7.990 4.654 -8.505 1.00 94.81 186 ILE A C 1
ATOM 1506 O O . ILE A 1 186 ? -6.997 5.384 -8.581 1.00 94.81 186 ILE A O 1
ATOM 1510 N N . ARG A 1 187 ? -8.883 4.584 -9.505 1.00 94.12 187 ARG A N 1
ATOM 1511 C CA . ARG A 1 187 ? -8.730 5.354 -10.751 1.00 94.12 187 ARG A CA 1
ATOM 1512 C C . ARG A 1 187 ? -8.595 6.853 -10.476 1.00 94.12 187 ARG A C 1
ATOM 1514 O O . ARG A 1 187 ? -7.695 7.499 -11.012 1.00 94.12 187 ARG A O 1
ATOM 1521 N N . LYS A 1 188 ? -9.457 7.419 -9.624 1.00 94.50 188 LYS A N 1
ATOM 1522 C CA . LYS A 1 188 ? -9.408 8.849 -9.268 1.00 94.50 188 LYS A CA 1
ATOM 1523 C C . LYS A 1 188 ? -8.113 9.223 -8.538 1.00 94.50 188 LYS A C 1
ATOM 1525 O O . LYS A 1 188 ? -7.605 10.327 -8.753 1.00 94.50 188 LYS A O 1
ATOM 1530 N N . CYS A 1 189 ? -7.569 8.338 -7.699 1.00 91.56 189 CYS A N 1
ATOM 1531 C CA . CYS A 1 189 ? -6.258 8.528 -7.071 1.00 91.56 189 CYS A CA 1
ATOM 1532 C C . CYS A 1 189 ? -5.144 8.636 -8.124 1.00 91.56 189 CYS A C 1
ATOM 1534 O O . CYS A 1 189 ? -4.377 9.601 -8.101 1.00 91.56 189 CYS A O 1
ATOM 1536 N N . VAL A 1 190 ? -5.103 7.707 -9.084 1.00 87.62 190 VAL A N 1
ATOM 1537 C CA . VAL A 1 190 ? -4.118 7.710 -10.179 1.00 87.62 190 VAL A CA 1
ATOM 1538 C C . VAL A 1 190 ? -4.265 8.958 -11.054 1.00 87.62 190 VAL A C 1
ATOM 1540 O O . VAL A 1 190 ? -3.292 9.672 -11.294 1.00 87.62 190 VAL A O 1
ATOM 1543 N N . GLU A 1 191 ? -5.483 9.295 -11.485 1.00 88.75 191 GLU A N 1
ATOM 1544 C CA . GLU A 1 191 ? -5.740 10.492 -12.298 1.00 88.75 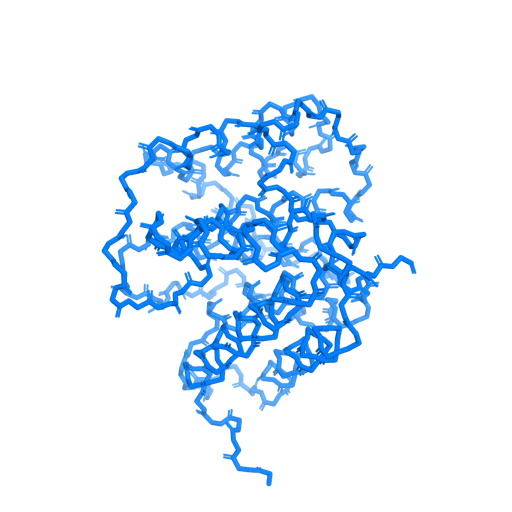191 GLU A CA 1
ATOM 1545 C C . GLU A 1 191 ? -5.308 11.784 -11.595 1.00 88.75 191 GLU A C 1
ATOM 1547 O O . GLU A 1 191 ? -4.835 12.719 -12.244 1.00 88.75 191 GLU A O 1
ATOM 1552 N N . ARG A 1 192 ? -5.459 11.858 -10.267 1.00 86.69 192 ARG A N 1
ATOM 1553 C CA . ARG A 1 192 ? -4.964 12.988 -9.476 1.00 86.69 192 ARG A CA 1
ATOM 1554 C C . ARG A 1 192 ? -3.441 13.032 -9.463 1.00 86.69 192 ARG A C 1
ATOM 1556 O O . ARG A 1 192 ? -2.895 14.120 -9.637 1.00 86.69 192 ARG A O 1
ATOM 1563 N N . HIS A 1 193 ? -2.782 11.897 -9.238 1.00 82.81 193 HIS A N 1
ATOM 1564 C CA . HIS A 1 193 ? -1.320 11.801 -9.238 1.00 82.81 193 HIS A CA 1
ATOM 1565 C C . HIS A 1 193 ? -0.733 12.313 -10.552 1.00 82.81 193 HIS A C 1
ATOM 1567 O O . HIS A 1 193 ? 0.116 13.196 -10.540 1.00 82.81 193 HIS A O 1
ATOM 1573 N N . LYS A 1 194 ? -1.304 11.888 -11.684 1.00 78.88 194 LYS A N 1
ATOM 1574 C CA . LYS A 1 194 ? -0.905 12.326 -13.034 1.00 78.88 194 LYS A CA 1
ATOM 1575 C C . LYS A 1 194 ? -0.982 13.840 -13.263 1.00 78.88 194 LYS A C 1
ATOM 1577 O O . LYS A 1 194 ? -0.329 14.350 -14.165 1.00 78.88 194 LYS A O 1
ATOM 1582 N N . ARG A 1 195 ? -1.798 14.562 -12.486 1.00 81.75 195 ARG A N 1
ATOM 1583 C CA . ARG A 1 195 ? -1.963 16.024 -12.583 1.00 81.75 195 ARG A CA 1
ATOM 1584 C C . ARG A 1 195 ? -1.037 16.801 -11.643 1.00 81.75 195 ARG A C 1
ATOM 1586 O O . ARG A 1 195 ? -1.034 18.029 -11.708 1.00 81.75 195 ARG A O 1
ATOM 1593 N N . LYS A 1 196 ? -0.316 16.136 -10.730 1.00 73.00 196 LYS A N 1
ATOM 1594 C CA . LYS A 1 196 ? 0.624 16.816 -9.831 1.00 73.00 196 LYS A CA 1
ATOM 1595 C C . LYS A 1 196 ? 1.830 17.325 -10.643 1.00 73.00 196 LYS A C 1
ATOM 1597 O O . LYS A 1 196 ? 2.299 16.612 -11.530 1.00 73.00 196 LYS A O 1
ATOM 1602 N N . PRO A 1 197 ? 2.341 18.540 -10.362 1.00 64.38 197 PRO A N 1
ATOM 1603 C CA . PRO A 1 197 ? 3.600 18.998 -10.939 1.00 64.38 197 PRO A CA 1
ATOM 1604 C C . PRO A 1 197 ? 4.712 18.003 -10.599 1.00 64.38 197 PRO A C 1
ATOM 1606 O O . PRO A 1 197 ? 4.835 17.604 -9.441 1.00 64.38 197 PRO A O 1
ATOM 1609 N N . LYS A 1 198 ? 5.511 17.603 -11.593 1.00 58.88 198 LYS A N 1
ATOM 1610 C CA . LYS A 1 198 ? 6.631 16.681 -11.372 1.00 58.88 198 LYS A CA 1
ATOM 1611 C C . LYS A 1 198 ? 7.660 17.364 -10.446 1.00 58.88 198 LYS A C 1
ATOM 1613 O O . LYS A 1 198 ? 8.076 18.484 -10.762 1.00 58.88 198 LYS A O 1
ATOM 1618 N N . PRO A 1 199 ? 8.080 16.744 -9.328 1.00 52.69 199 PRO A N 1
ATOM 1619 C CA . PRO A 1 199 ? 9.108 17.321 -8.468 1.00 52.69 199 PRO A CA 1
ATOM 1620 C C . PRO A 1 199 ? 10.438 17.493 -9.222 1.00 52.69 199 PRO A C 1
ATOM 1622 O O . PRO A 1 199 ? 10.709 16.833 -10.237 1.00 52.69 199 PRO A O 1
ATOM 1625 N N . LYS A 1 200 ? 11.272 18.428 -8.747 1.00 45.47 200 LYS A N 1
ATOM 1626 C CA . LYS A 1 200 ? 12.630 18.622 -9.278 1.00 45.47 200 LYS A CA 1
ATOM 1627 C C . LYS A 1 200 ? 13.464 17.354 -9.014 1.00 45.47 200 LYS A C 1
ATOM 1629 O O . LYS A 1 200 ? 13.242 16.719 -7.989 1.00 45.47 200 LYS A O 1
ATOM 1634 N N . PRO A 1 201 ? 14.426 16.989 -9.883 1.00 45.41 201 PRO A N 1
ATOM 1635 C CA . PRO A 1 201 ? 15.146 15.704 -9.825 1.00 45.41 201 PRO A CA 1
ATOM 1636 C C . PRO A 1 201 ? 16.004 15.442 -8.570 1.00 45.41 201 PRO A C 1
ATOM 1638 O O . PRO A 1 201 ? 16.769 14.486 -8.556 1.00 45.41 201 PRO A O 1
ATOM 1641 N N . SER A 1 202 ? 15.981 16.307 -7.556 1.00 35.38 202 SER A N 1
ATOM 1642 C CA . SER A 1 202 ? 17.072 16.394 -6.585 1.00 35.38 202 SER A CA 1
ATOM 1643 C C . SER A 1 202 ? 17.005 15.420 -5.410 1.00 35.38 202 SER A C 1
ATOM 1645 O O . SER A 1 202 ? 17.961 15.404 -4.645 1.00 35.38 202 SER A O 1
ATOM 1647 N N . VAL A 1 203 ? 15.964 14.596 -5.253 1.00 38.34 203 VAL A N 1
ATOM 1648 C CA . VAL A 1 203 ? 16.013 13.458 -4.319 1.00 38.34 203 VAL A CA 1
ATOM 1649 C C . VAL A 1 203 ? 15.150 12.313 -4.857 1.00 38.34 203 VAL A C 1
ATOM 1651 O O . VAL A 1 203 ? 13.991 12.514 -5.210 1.00 38.34 203 VAL A O 1
ATOM 1654 N N . PHE A 1 204 ? 15.745 11.129 -4.996 1.00 45.97 204 PHE A N 1
ATOM 1655 C CA . PHE A 1 204 ? 15.075 9.917 -5.462 1.00 45.97 204 PHE A CA 1
ATOM 1656 C C . PHE A 1 204 ? 14.272 9.322 -4.307 1.00 45.97 204 PHE A C 1
ATOM 1658 O O . PHE A 1 204 ? 14.827 8.591 -3.497 1.00 45.97 204 PHE A O 1
ATOM 1665 N N . PHE A 1 205 ? 12.986 9.648 -4.231 1.00 49.38 205 PHE A N 1
ATOM 1666 C CA . PHE A 1 205 ? 12.048 8.953 -3.358 1.00 49.38 205 PHE A CA 1
ATOM 1667 C C . PHE A 1 205 ? 11.003 8.272 -4.237 1.00 49.38 205 PHE A C 1
ATOM 1669 O O . PHE A 1 205 ? 10.343 8.939 -5.039 1.00 49.38 205 PHE A O 1
ATOM 1676 N N . MET A 1 206 ? 10.838 6.950 -4.112 1.00 49.06 206 MET A N 1
ATOM 1677 C CA . MET A 1 206 ? 9.769 6.220 -4.823 1.00 49.06 206 MET A CA 1
ATOM 1678 C C . MET A 1 206 ? 8.383 6.831 -4.537 1.00 49.06 206 MET A C 1
ATOM 1680 O O . MET A 1 206 ? 7.492 6.825 -5.393 1.00 49.06 206 MET A O 1
ATOM 1684 N N . GLU A 1 207 ? 8.256 7.438 -3.355 1.00 50.16 207 GLU A N 1
ATOM 1685 C CA . GLU A 1 207 ? 7.140 8.246 -2.858 1.00 50.16 207 GLU A CA 1
ATOM 1686 C C . GLU A 1 207 ? 6.685 9.364 -3.812 1.00 50.16 207 GLU A C 1
ATOM 1688 O O . GLU A 1 207 ? 5.496 9.681 -3.882 1.00 50.16 207 GLU A O 1
ATOM 1693 N N . ASP A 1 208 ? 7.623 9.945 -4.561 1.00 49.84 208 ASP A N 1
ATOM 1694 C CA . ASP A 1 208 ? 7.397 11.116 -5.410 1.00 49.84 208 ASP A CA 1
ATOM 1695 C C . ASP A 1 208 ? 7.035 10.748 -6.863 1.00 49.84 208 ASP A C 1
ATOM 1697 O O . ASP A 1 208 ? 6.618 11.608 -7.645 1.00 49.84 208 ASP A O 1
ATOM 1701 N N . TRP A 1 209 ? 7.207 9.478 -7.250 1.00 46.19 209 TRP A N 1
ATOM 1702 C CA . TRP A 1 209 ? 7.145 9.035 -8.649 1.00 46.19 209 TRP A CA 1
ATOM 1703 C C . TRP A 1 209 ? 5.889 8.202 -8.933 1.00 46.19 209 TRP A C 1
ATOM 1705 O O . TRP A 1 209 ? 5.236 8.396 -9.963 1.00 46.19 209 TRP A O 1
ATOM 1715 N N . LEU A 1 210 ? 5.470 7.358 -7.988 1.00 59.47 210 LEU A N 1
ATOM 1716 C CA . LEU A 1 210 ? 4.253 6.546 -8.081 1.00 59.47 210 LEU A CA 1
ATOM 1717 C C . LEU A 1 210 ? 3.192 7.005 -7.074 1.00 59.47 210 LEU A C 1
ATOM 1719 O O . LEU A 1 210 ? 3.533 7.577 -6.040 1.00 59.47 210 LEU A O 1
ATOM 1723 N N . PRO A 1 211 ? 1.891 6.737 -7.317 1.00 71.88 211 PRO A N 1
ATOM 1724 C CA . PRO A 1 211 ? 0.852 6.970 -6.322 1.00 71.88 211 PRO A CA 1
ATOM 1725 C C . PRO A 1 211 ? 0.951 5.899 -5.223 1.00 71.88 211 PRO A C 1
ATOM 1727 O O . PRO A 1 211 ? 0.085 5.035 -5.099 1.00 71.88 211 PRO A O 1
ATOM 1730 N N . LEU A 1 212 ? 2.036 5.920 -4.446 1.00 77.31 212 LEU A N 1
ATOM 1731 C CA . LEU A 1 212 ? 2.444 4.873 -3.508 1.00 77.31 212 LEU A CA 1
ATOM 1732 C C . LEU A 1 212 ? 1.326 4.509 -2.522 1.00 77.31 212 LEU A C 1
ATOM 1734 O O . LEU A 1 212 ? 0.986 3.342 -2.347 1.00 77.31 212 LEU A O 1
ATOM 1738 N N . HIS A 1 213 ? 0.652 5.513 -1.967 1.00 87.62 213 HIS A N 1
ATOM 1739 C CA . HIS A 1 213 ? -0.490 5.299 -1.080 1.00 87.62 213 HIS A CA 1
ATOM 1740 C C . HIS A 1 213 ? -1.671 4.600 -1.762 1.00 87.62 213 HIS A C 1
ATOM 1742 O O . HIS A 1 213 ? -2.317 3.752 -1.151 1.00 87.62 213 HIS A O 1
ATOM 1748 N N . ALA A 1 214 ? -1.938 4.917 -3.032 1.00 90.50 214 ALA A N 1
ATOM 1749 C CA . ALA A 1 214 ? -2.986 4.245 -3.791 1.00 90.50 214 ALA A CA 1
ATOM 1750 C C . ALA A 1 214 ? -2.598 2.796 -4.106 1.00 90.50 214 ALA A C 1
ATOM 1752 O O . ALA A 1 214 ? -3.454 1.925 -4.031 1.00 90.50 214 ALA A O 1
ATOM 1753 N N . ASN A 1 215 ? -1.318 2.537 -4.387 1.00 89.25 215 ASN A N 1
ATOM 1754 C CA . ASN A 1 215 ? -0.793 1.193 -4.624 1.00 89.25 215 ASN A CA 1
ATOM 1755 C C . ASN A 1 215 ? -0.946 0.280 -3.411 1.00 89.25 215 ASN A C 1
ATOM 1757 O O . ASN A 1 215 ? -1.407 -0.848 -3.559 1.00 89.25 215 ASN A O 1
ATOM 1761 N N . VAL A 1 216 ? -0.640 0.769 -2.206 1.00 92.31 216 VAL A N 1
ATOM 1762 C CA . VAL A 1 216 ? -0.845 -0.046 -1.002 1.00 92.31 216 VAL A CA 1
ATOM 1763 C C . VAL A 1 216 ? -2.331 -0.323 -0.780 1.00 92.31 216 VAL A C 1
ATOM 1765 O O . VAL A 1 216 ? -2.696 -1.474 -0.574 1.00 92.31 216 VAL A O 1
ATOM 1768 N N . VAL A 1 217 ? -3.212 0.682 -0.878 1.00 95.25 217 VAL A N 1
ATOM 1769 C CA . VAL A 1 217 ? -4.666 0.453 -0.736 1.00 95.25 217 VAL A CA 1
ATOM 1770 C C . VAL A 1 217 ? -5.183 -0.524 -1.799 1.00 95.25 217 VAL A C 1
ATOM 1772 O O . VAL A 1 217 ? -5.983 -1.401 -1.484 1.00 95.25 217 VAL A O 1
ATOM 1775 N N . TYR A 1 218 ? -4.701 -0.398 -3.037 1.00 95.06 218 TYR A N 1
ATOM 1776 C CA . TYR A 1 218 ? -5.044 -1.279 -4.148 1.00 95.06 218 TYR A CA 1
ATOM 1777 C C . TYR A 1 218 ? -4.649 -2.733 -3.860 1.00 95.06 218 TYR A C 1
ATOM 1779 O O . TYR A 1 218 ? -5.507 -3.612 -3.854 1.00 95.06 218 TYR A O 1
ATOM 1787 N N . LEU A 1 219 ? -3.379 -2.978 -3.536 1.00 94.56 219 LEU A N 1
ATOM 1788 C CA . LEU A 1 219 ? -2.870 -4.315 -3.233 1.00 94.56 219 LEU A CA 1
ATOM 1789 C C . LEU A 1 219 ? -3.538 -4.930 -1.994 1.00 94.56 219 LEU A C 1
ATOM 1791 O O . LEU A 1 219 ? -3.838 -6.121 -1.992 1.00 94.56 219 LEU A O 1
ATOM 1795 N N . VAL A 1 220 ? -3.836 -4.127 -0.966 1.00 96.62 220 VAL A N 1
ATOM 1796 C CA . VAL A 1 220 ? -4.616 -4.584 0.196 1.00 96.62 220 VAL A CA 1
ATOM 1797 C C . VAL A 1 220 ? -6.017 -5.026 -0.224 1.00 96.62 220 VAL A C 1
ATOM 1799 O O . VAL A 1 220 ? -6.468 -6.082 0.210 1.00 96.62 220 VAL A O 1
ATOM 1802 N N . GLY A 1 221 ? -6.696 -4.257 -1.079 1.00 96.81 221 GLY A N 1
ATOM 1803 C CA . GLY A 1 221 ? -8.006 -4.629 -1.611 1.00 96.81 221 GLY A CA 1
ATOM 1804 C C . GLY A 1 221 ? -7.979 -5.979 -2.324 1.00 96.81 221 GLY A C 1
ATOM 1805 O O . GLY A 1 221 ? -8.790 -6.849 -2.006 1.00 96.81 221 GLY A O 1
ATOM 1806 N N . LEU A 1 222 ? -7.001 -6.183 -3.213 1.00 95.38 222 LEU A N 1
ATOM 1807 C CA . LEU A 1 222 ? -6.815 -7.460 -3.910 1.00 95.38 222 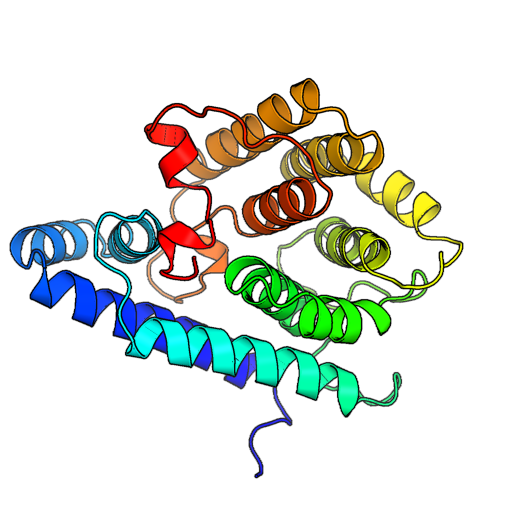LEU A CA 1
ATOM 1808 C C . LEU A 1 222 ? -6.548 -8.610 -2.931 1.00 95.38 222 LEU A C 1
ATOM 1810 O O . LEU A 1 222 ? -7.198 -9.650 -3.014 1.00 95.38 222 LEU A O 1
ATOM 1814 N N . LYS A 1 223 ? -5.652 -8.411 -1.954 1.00 95.38 223 LYS A N 1
ATOM 1815 C CA . LYS A 1 223 ? -5.319 -9.433 -0.948 1.00 95.38 223 LYS A CA 1
ATOM 1816 C C . LYS A 1 223 ? -6.519 -9.807 -0.069 1.00 95.38 223 LYS A C 1
ATOM 1818 O O . LYS A 1 223 ? -6.600 -10.931 0.413 1.00 95.38 223 LYS A O 1
ATOM 1823 N N . LEU A 1 224 ? -7.472 -8.891 0.116 1.00 95.44 224 LEU A N 1
ATOM 1824 C CA . LEU A 1 224 ? -8.727 -9.127 0.842 1.00 95.44 224 LEU A CA 1
ATOM 1825 C C . LEU A 1 224 ? -9.853 -9.704 -0.035 1.00 95.44 224 LEU A C 1
ATOM 1827 O O . LEU A 1 224 ? -10.975 -9.880 0.450 1.00 95.44 224 LEU A O 1
ATOM 1831 N N . GLY A 1 225 ? -9.560 -10.031 -1.296 1.00 95.06 225 GLY A N 1
ATOM 1832 C CA . GLY A 1 225 ? -10.470 -10.721 -2.206 1.00 95.06 225 GLY A CA 1
ATOM 1833 C C . GLY A 1 225 ? -11.364 -9.807 -3.041 1.00 95.06 225 GLY A C 1
ATOM 1834 O O . GLY A 1 225 ? -12.345 -10.292 -3.602 1.00 95.06 225 GLY A O 1
ATOM 1835 N N . LEU A 1 226 ? -11.066 -8.505 -3.135 1.00 95.69 226 LEU A N 1
ATOM 1836 C CA . LEU A 1 226 ? -11.698 -7.672 -4.158 1.00 95.69 226 LEU A CA 1
ATOM 1837 C C . LEU A 1 226 ? -11.207 -8.086 -5.545 1.00 95.69 226 LEU A C 1
ATOM 1839 O O . LEU A 1 226 ? -10.016 -8.315 -5.756 1.00 95.69 226 LEU A O 1
ATOM 1843 N N . GLU A 1 227 ? -12.133 -8.144 -6.498 1.00 92.44 227 GLU A N 1
ATOM 1844 C CA . GLU A 1 227 ? -11.811 -8.442 -7.889 1.00 92.44 227 GLU A CA 1
ATOM 1845 C C . GLU A 1 227 ? -10.866 -7.381 -8.466 1.00 92.44 227 GLU A C 1
ATOM 1847 O O . GLU A 1 227 ? -11.046 -6.180 -8.242 1.00 92.44 227 GLU A O 1
ATOM 1852 N N . ARG A 1 228 ? -9.858 -7.830 -9.226 1.00 90.75 228 ARG A N 1
ATOM 1853 C CA . ARG A 1 228 ? -8.921 -6.948 -9.928 1.00 90.75 228 ARG A CA 1
ATOM 1854 C C . ARG A 1 228 ? -9.678 -6.147 -10.991 1.00 90.75 228 ARG A C 1
ATOM 1856 O O . ARG A 1 228 ? -10.110 -6.735 -11.982 1.00 90.75 228 ARG A O 1
ATOM 1863 N N . PRO A 1 229 ? -9.810 -4.815 -10.854 1.00 90.19 229 PRO A N 1
ATOM 1864 C CA . PRO A 1 229 ? -10.538 -4.031 -11.837 1.00 90.19 229 PRO A CA 1
ATOM 1865 C C . PRO A 1 229 ? -9.788 -3.985 -13.171 1.00 90.19 229 PRO A C 1
ATOM 1867 O O . PRO A 1 229 ? -8.562 -3.858 -13.211 1.00 90.19 229 PRO A O 1
ATOM 1870 N N . SER A 1 230 ? -10.536 -4.023 -14.273 1.00 90.56 230 SER A N 1
ATOM 1871 C CA . SER A 1 230 ? -9.982 -3.769 -15.603 1.00 90.56 230 SER A CA 1
ATOM 1872 C C . SER A 1 230 ? -9.790 -2.263 -15.793 1.00 90.56 230 SER A C 1
ATOM 1874 O O . SER A 1 230 ? -10.750 -1.508 -15.973 1.00 90.56 230 SER A O 1
ATOM 1876 N N . TYR A 1 231 ? -8.541 -1.809 -15.700 1.00 85.38 231 TYR A N 1
ATOM 1877 C CA . TYR A 1 231 ? -8.175 -0.417 -15.947 1.00 85.38 231 TYR A CA 1
ATOM 1878 C C . TYR A 1 231 ? -7.673 -0.222 -17.378 1.00 85.38 231 TYR A C 1
ATOM 1880 O O . TYR A 1 231 ? -6.955 -1.081 -17.881 1.00 85.38 231 TYR A O 1
ATOM 1888 N N . PRO A 1 232 ? -7.958 0.932 -18.011 1.00 80.75 232 PRO A N 1
ATOM 1889 C CA . PRO A 1 232 ? -7.259 1.323 -19.231 1.00 80.75 232 PRO A CA 1
ATOM 1890 C C . PRO A 1 232 ? -5.746 1.404 -18.990 1.00 80.75 232 PRO A C 1
ATOM 1892 O O . PRO A 1 232 ? -5.329 1.808 -17.900 1.00 80.75 232 PRO A O 1
ATOM 1895 N N . ASP A 1 233 ? -4.930 1.112 -20.005 1.00 76.06 233 ASP A N 1
ATOM 1896 C CA . ASP A 1 233 ? -3.461 1.046 -19.893 1.00 76.06 233 ASP A CA 1
ATOM 1897 C C . ASP A 1 233 ? -2.855 2.293 -19.245 1.00 76.06 233 ASP A C 1
ATOM 1899 O O . ASP A 1 233 ? -1.997 2.208 -18.376 1.00 76.06 233 ASP A O 1
ATOM 1903 N N . ASN A 1 234 ? -3.370 3.480 -19.570 1.00 71.75 234 ASN A N 1
ATOM 1904 C CA . ASN A 1 234 ? -2.874 4.744 -19.025 1.00 71.75 234 ASN A CA 1
ATOM 1905 C C . ASN A 1 234 ? -3.157 4.958 -17.518 1.00 71.75 234 ASN A C 1
ATOM 1907 O O . ASN A 1 234 ? -2.711 5.970 -16.961 1.00 71.75 234 ASN A O 1
ATOM 1911 N N . ILE A 1 235 ? -3.948 4.079 -16.896 1.00 80.31 235 ILE A N 1
ATOM 1912 C CA . ILE A 1 235 ? -4.231 3.998 -15.457 1.00 80.31 235 ILE A CA 1
ATOM 1913 C C . ILE A 1 235 ? -3.583 2.745 -14.866 1.00 80.31 235 ILE A C 1
ATOM 1915 O O . ILE A 1 235 ? -2.914 2.855 -13.841 1.00 80.31 235 ILE A O 1
ATOM 1919 N N . GLY A 1 236 ? -3.762 1.583 -15.507 1.00 76.94 236 GLY A N 1
ATOM 1920 C CA . GLY A 1 236 ? -3.163 0.315 -15.084 1.00 76.94 236 GLY A CA 1
ATOM 1921 C C . GLY A 1 236 ? -1.646 0.423 -14.971 1.00 76.94 236 GLY A C 1
ATOM 1922 O O . GLY A 1 236 ? -1.066 -0.029 -13.992 1.00 76.94 236 GLY A O 1
ATOM 1923 N N . ALA A 1 237 ? -1.031 1.181 -15.879 1.00 73.56 237 ALA A N 1
ATOM 1924 C CA . ALA A 1 237 ? 0.379 1.526 -15.860 1.00 73.56 237 ALA A CA 1
ATOM 1925 C C . ALA A 1 237 ? 0.765 2.539 -14.750 1.00 73.56 237 ALA A C 1
ATOM 1927 O O . ALA A 1 237 ? 1.707 3.298 -14.903 1.00 73.56 237 ALA A O 1
ATOM 1928 N N . TYR A 1 238 ? 0.040 2.623 -13.637 1.00 77.56 238 TYR A N 1
ATOM 1929 C CA . TYR A 1 238 ? 0.487 3.282 -12.396 1.00 77.56 238 TYR A CA 1
ATOM 1930 C C . TYR A 1 238 ? 0.249 2.391 -11.167 1.00 77.56 238 TYR A C 1
ATOM 1932 O O . TYR A 1 238 ? 0.534 2.808 -10.038 1.00 77.56 238 TYR A O 1
ATOM 1940 N N . LEU A 1 239 ? -0.301 1.192 -11.385 1.00 81.69 239 LEU A N 1
ATOM 1941 C CA . LEU A 1 239 ? -0.663 0.229 -10.359 1.00 81.69 239 LEU A CA 1
ATOM 1942 C C . LEU A 1 239 ? 0.323 -0.940 -10.374 1.00 81.69 239 LEU A C 1
ATOM 1944 O O . LEU A 1 239 ? 0.479 -1.633 -11.374 1.00 81.69 239 LEU A O 1
ATOM 1948 N N . MET A 1 240 ? 0.976 -1.150 -9.241 1.00 80.50 240 MET A N 1
ATOM 1949 C CA . MET A 1 240 ? 1.865 -2.263 -8.971 1.00 80.50 240 MET A CA 1
ATOM 1950 C C . MET A 1 240 ? 1.055 -3.531 -8.740 1.00 80.50 240 MET A C 1
ATOM 1952 O O . MET A 1 240 ? -0.003 -3.512 -8.109 1.00 80.50 240 MET A O 1
ATOM 1956 N N . THR A 1 241 ? 1.598 -4.642 -9.219 1.00 81.06 241 THR A N 1
ATOM 1957 C CA . THR A 1 241 ? 1.079 -5.993 -9.002 1.00 81.06 241 THR A CA 1
ATOM 1958 C C . THR A 1 241 ? 2.244 -6.944 -8.763 1.00 81.06 241 THR A C 1
ATOM 1960 O O . THR A 1 241 ? 3.349 -6.619 -9.199 1.00 81.06 241 THR A O 1
ATOM 1963 N N . PRO A 1 242 ? 2.033 -8.097 -8.105 1.00 83.75 242 PRO A N 1
ATOM 1964 C CA . PRO A 1 242 ? 3.054 -9.141 -8.019 1.00 83.75 242 PRO A CA 1
ATOM 1965 C C . PRO A 1 242 ? 3.705 -9.423 -9.378 1.00 83.75 242 PRO A C 1
ATOM 1967 O O . PRO A 1 242 ? 4.931 -9.373 -9.513 1.00 83.75 242 PRO A O 1
ATOM 1970 N N . GLU A 1 243 ? 2.890 -9.569 -10.428 1.00 79.31 243 GLU A N 1
ATOM 1971 C CA . GLU A 1 243 ? 3.392 -9.894 -11.763 1.00 79.31 243 GLU A CA 1
ATOM 1972 C C . GLU A 1 243 ? 4.269 -8.775 -12.343 1.00 79.31 243 GLU A C 1
ATOM 1974 O O . GLU A 1 243 ? 5.291 -9.054 -12.972 1.00 79.31 243 GLU A O 1
ATOM 1979 N N . SER A 1 244 ? 3.924 -7.505 -12.090 1.00 71.75 244 SER A N 1
ATOM 1980 C CA . SER A 1 244 ? 4.674 -6.355 -12.621 1.00 71.75 244 SER A CA 1
ATOM 1981 C C . SER A 1 244 ? 6.064 -6.180 -12.001 1.00 71.75 244 SER A C 1
ATOM 1983 O O . SER A 1 244 ? 6.864 -5.404 -12.517 1.00 71.75 244 SER A O 1
ATOM 1985 N N . VAL A 1 245 ? 6.373 -6.912 -10.924 1.00 69.06 245 VAL A N 1
ATOM 1986 C CA . VAL A 1 245 ? 7.706 -6.973 -10.295 1.00 69.06 245 VAL A CA 1
ATOM 1987 C C . VAL A 1 245 ? 8.281 -8.395 -10.235 1.00 69.06 245 VAL A C 1
ATOM 1989 O O . VAL A 1 245 ? 9.322 -8.618 -9.619 1.00 69.06 245 VAL A O 1
ATOM 1992 N N . GLY A 1 246 ? 7.652 -9.356 -10.918 1.00 67.88 246 GLY A N 1
ATOM 1993 C CA . GLY A 1 246 ? 8.203 -10.698 -11.134 1.00 67.88 246 GLY A CA 1
ATOM 1994 C C . GLY A 1 246 ? 7.940 -11.718 -10.050 1.00 67.88 246 GLY A C 1
ATOM 1995 O O . GLY A 1 246 ? 8.687 -12.697 -9.969 1.00 67.88 246 GLY A O 1
ATOM 1996 N N . PHE A 1 247 ? 6.908 -11.492 -9.249 1.00 71.69 247 PHE A N 1
ATOM 1997 C CA . PHE A 1 247 ? 6.392 -12.432 -8.269 1.00 71.69 247 PHE A CA 1
ATOM 1998 C C . PHE A 1 247 ? 5.055 -12.969 -8.799 1.00 71.69 247 PHE A C 1
ATOM 2000 O O . PHE A 1 247 ? 4.126 -12.203 -9.027 1.00 71.69 247 PHE A O 1
ATOM 2007 N N . ALA A 1 248 ? 4.992 -14.266 -9.089 1.00 62.72 248 ALA A N 1
ATOM 2008 C CA . ALA A 1 248 ? 3.806 -14.982 -9.556 1.00 62.72 248 ALA A CA 1
ATOM 2009 C C . ALA A 1 248 ? 3.832 -16.401 -8.986 1.00 62.72 248 ALA A C 1
ATOM 2011 O O . ALA A 1 248 ? 4.960 -16.938 -8.850 1.00 62.72 248 ALA A O 1
#

pLDDT: mean 78.05, std 17.29, range [35.38, 97.31]

Radius of gyration: 17.53 Å; chains: 1; bounding box: 42×34×50 Å

Secondary structure (DSSP, 8-state):
--GGG-HHHHHHHHHHHHHHHHHHHHHHH-HHHHHHHHHTTSHHHHHHHHTTSSPPPHHHHHHHHHHHHHHHHHHHH--TT--TT-SHHHHHHHHHHHHHTT-HHHHHHHHTT--TTPPP---SSS-HHHHHHHHHHHHTT-SSPPTTHHHHHHHHHT--SHHHHHHHHHHHHHHHT-HHHHHHHHHHHHHHHTTSPPPPTTS--GGGTS-HHHHHHHHHHHHTT-------HHHHTT---TGGGT--

Foldseek 3Di:
DPPLQAVVVVQQVLLVQLLVLQLVQCCVVPVPVCVVCVVVVVQCSSLCLLLQVTAADPSNLVSLVVLLVSLLVSLVPDPPPPNDHDDQSSQLSNLLSCLLLVPLVSLQSNLQSQDLPDFQDDPDPDDRLLSLLSSLLSQVSYPDRHPDNVVSLVVLCPDPDPLSVLLSQLSVCLVVVPLPSVLVSLLVLQVVLVPDDQDRSPGRDPVRRASSSSQSSLSSSVVSPRDDDDDDSSSSSRHGHSVSNPRD

Sequence (248 aa):
MTRLKNWELIGVQLDFDVVEASRRALARFDPELLQNLIANDGKEVACYLHLGFVPPTDELRDIIRQGAEWAVEYFRKGDVREIKGGWFHPLWYGMLLCLVIDDEEKLRSLCSWATPRKRPEYKGPLPDEIQLMYLVLASFFQERPVKGFDRLRAKIAACRTREVRLLSNALSAVAERDAGEFAVAIRKCVERHKRKPKPKPSVFFMEDWLPLHANVVYLVGLKLGLERPSYPDNIGAYLMTPESVGFA